Protein AF-0000000085130481 (afdb_homodimer)

Organism: Delftia acidovorans (strain DSM 14801 / SPH-1) (NCBI:txid398578)

Structure (mmCIF, N/CA/C/O backbone):
data_AF-0000000085130481-model_v1
#
loop_
_entity.id
_entity.type
_entity.pdbx_description
1 polymer 'Glyoxalase-like domain-containing protein'
#
loop_
_atom_site.group_PDB
_atom_site.id
_atom_site.type_symbol
_atom_site.label_atom_id
_atom_site.label_alt_id
_atom_site.label_comp_id
_atom_site.label_asym_id
_atom_site.label_entity_id
_atom_site.label_seq_id
_atom_site.pdbx_PDB_ins_code
_atom_site.Cartn_x
_atom_site.Cartn_y
_atom_site.Cartn_z
_atom_site.occupancy
_atom_site.B_iso_or_equiv
_atom_site.auth_seq_id
_atom_site.auth_comp_id
_atom_site.auth_asym_id
_atom_site.auth_atom_id
_atom_site.pdbx_PDB_model_num
ATOM 1 N N . MET A 1 1 ? 9.781 -12.117 20.828 1 41.47 1 MET A N 1
ATOM 2 C CA . MET A 1 1 ? 8.766 -12.227 19.797 1 41.47 1 MET A CA 1
ATOM 3 C C . MET A 1 1 ? 8.641 -10.93 19.016 1 41.47 1 MET A C 1
ATOM 5 O O . MET A 1 1 ? 8.664 -9.844 19.594 1 41.47 1 MET A O 1
ATOM 9 N N . SER A 1 2 ? 9.086 -10.961 17.844 1 57.81 2 SER A N 1
ATOM 10 C CA . SER A 1 2 ? 9.172 -9.688 17.125 1 57.81 2 SER A CA 1
ATOM 11 C C . SER A 1 2 ? 7.832 -8.961 17.125 1 57.81 2 SER A C 1
ATOM 13 O O . SER A 1 2 ? 6.777 -9.602 17.047 1 57.81 2 SER A O 1
ATOM 15 N N . GLY A 1 3 ? 7.598 -8.055 17.984 1 65.5 3 GLY A N 1
ATOM 16 C CA . GLY A 1 3 ? 6.41 -7.223 18.078 1 65.5 3 GLY A CA 1
ATOM 17 C C . GLY A 1 3 ? 5.781 -6.906 16.734 1 65.5 3 GLY A C 1
ATOM 18 O O . GLY A 1 3 ? 6.191 -7.453 15.711 1 65.5 3 GLY A O 1
ATOM 19 N N . PRO A 1 4 ? 4.648 -6.414 16.797 1 77.88 4 PRO A N 1
ATOM 20 C CA . PRO A 1 4 ? 3.969 -6.035 15.562 1 77.88 4 PRO A CA 1
ATOM 21 C C . PRO A 1 4 ? 4.848 -5.188 14.648 1 77.88 4 PRO A C 1
ATOM 23 O O . PRO A 1 4 ? 5.727 -4.465 15.117 1 77.88 4 PRO A O 1
ATOM 26 N N . ALA A 1 5 ? 4.723 -5.438 13.352 1 88.62 5 ALA A N 1
ATOM 27 C CA . ALA A 1 5 ? 5.445 -4.602 12.398 1 88.62 5 ALA A CA 1
ATOM 28 C C . ALA A 1 5 ? 5.098 -3.129 12.586 1 88.62 5 ALA A C 1
ATOM 30 O O . ALA A 1 5 ? 3.953 -2.787 12.898 1 88.62 5 ALA A O 1
ATOM 31 N N . SER A 1 6 ? 6.031 -2.297 12.336 1 93.44 6 SER A N 1
ATOM 32 C CA . SER A 1 6 ? 5.832 -0.859 12.492 1 93.44 6 SER A CA 1
ATOM 33 C C . SER A 1 6 ? 5.203 -0.251 11.242 1 93.44 6 SER A C 1
ATOM 35 O O . SER A 1 6 ? 4.723 0.883 11.273 1 93.44 6 SER A O 1
ATOM 37 N N . ALA A 1 7 ? 5.266 -0.993 10.133 1 96.44 7 ALA A N 1
ATOM 38 C CA . ALA A 1 7 ? 4.633 -0.575 8.883 1 96.44 7 ALA A CA 1
ATOM 39 C C . ALA A 1 7 ? 4.234 -1.783 8.039 1 96.44 7 ALA A C 1
ATOM 41 O O . ALA A 1 7 ? 4.754 -2.885 8.234 1 96.44 7 ALA A O 1
ATOM 42 N N . GLY A 1 8 ? 3.307 -1.586 7.184 1 97.44 8 GLY A N 1
ATOM 43 C CA . GLY A 1 8 ? 2.83 -2.635 6.297 1 97.44 8 GLY A CA 1
ATOM 44 C C . GLY A 1 8 ? 1.63 -2.217 5.465 1 97.44 8 GLY A C 1
ATOM 45 O O . GLY A 1 8 ? 1.42 -1.026 5.227 1 97.44 8 GLY A O 1
ATOM 46 N N . LEU A 1 9 ? 0.96 -3.273 4.961 1 97.81 9 LEU A N 1
ATOM 47 C CA . LEU A 1 9 ? -0.135 -2.998 4.035 1 97.81 9 LEU A CA 1
ATOM 48 C C . LEU A 1 9 ? -1.35 -3.861 4.363 1 97.81 9 LEU A C 1
ATOM 50 O O . LEU A 1 9 ? -1.211 -5.051 4.66 1 97.81 9 LEU A O 1
ATOM 54 N N . PHE A 1 10 ? -2.484 -3.18 4.215 1 97.81 10 PHE A N 1
ATOM 55 C CA . PHE A 1 10 ? -3.752 -3.9 4.184 1 97.81 10 PHE A CA 1
ATOM 56 C C . PHE A 1 10 ? -4.184 -4.172 2.746 1 97.81 10 PHE A C 1
ATOM 58 O O . PHE A 1 10 ? -4.051 -3.307 1.88 1 97.81 10 PHE A O 1
ATOM 65 N N . ILE A 1 11 ? -4.668 -5.344 2.518 1 98.38 11 ILE A N 1
ATOM 66 C CA . ILE A 1 11 ? -5.445 -5.645 1.323 1 98.38 11 ILE A CA 1
ATOM 67 C C . ILE A 1 11 ? -6.832 -6.141 1.723 1 98.38 11 ILE A C 1
ATOM 69 O O . ILE A 1 11 ? -6.961 -7.145 2.432 1 98.38 11 ILE A O 1
ATOM 73 N N . TYR A 1 12 ? -7.84 -5.422 1.357 1 97.62 12 TYR A N 1
ATOM 74 C CA . TYR A 1 12 ? -9.219 -5.863 1.55 1 97.62 12 TYR A CA 1
ATOM 75 C C . TYR A 1 12 ? -9.633 -6.84 0.458 1 97.62 12 TYR A C 1
ATOM 77 O O . TYR A 1 12 ? -9.586 -6.512 -0.73 1 97.62 12 TYR A O 1
ATOM 85 N N . ALA A 1 13 ? -10.047 -7.992 0.838 1 97.5 13 ALA A N 1
ATOM 86 C CA . ALA A 1 13 ? -10.164 -9.094 -0.115 1 97.5 13 ALA A CA 1
ATOM 87 C C . ALA A 1 13 ? -11.555 -9.727 -0.052 1 97.5 13 ALA A C 1
ATOM 89 O O . ALA A 1 13 ? -12.117 -9.898 1.033 1 97.5 13 ALA A O 1
ATOM 90 N N . LYS A 1 14 ? -12.062 -10.039 -1.203 1 97.31 14 LYS A N 1
ATOM 91 C CA . LYS A 1 14 ? -13.273 -10.852 -1.279 1 97.31 14 LYS A CA 1
ATOM 92 C C . LYS A 1 14 ? -13 -12.289 -0.861 1 97.31 14 LYS A C 1
ATOM 94 O O . LYS A 1 14 ? -13.812 -12.906 -0.169 1 97.31 14 LYS A O 1
ATOM 99 N N . GLN A 1 15 ? -11.922 -12.828 -1.224 1 96 15 GLN A N 1
ATOM 100 C CA . GLN A 1 15 ? -11.484 -14.18 -0.899 1 96 15 GLN A CA 1
ATOM 101 C C . GLN A 1 15 ? -10.102 -14.172 -0.258 1 96 15 GLN A C 1
ATOM 103 O O . GLN A 1 15 ? -9.117 -14.555 -0.891 1 96 15 GLN A O 1
ATOM 108 N N . PRO A 1 16 ? -10.055 -13.859 1.011 1 97.5 16 PRO A N 1
ATOM 109 C CA . PRO A 1 16 ? -8.758 -13.664 1.664 1 97.5 16 PRO A CA 1
ATOM 110 C C . PRO A 1 16 ? -7.891 -14.93 1.647 1 97.5 16 PRO A C 1
ATOM 112 O O . PRO A 1 16 ? -6.664 -14.836 1.546 1 97.5 16 PRO A O 1
ATOM 115 N N . ASP A 1 17 ? -8.484 -16.078 1.692 1 97.25 17 ASP A N 1
ATOM 116 C CA . ASP A 1 17 ? -7.715 -17.328 1.674 1 97.25 17 ASP A CA 1
ATOM 117 C C . ASP A 1 17 ? -6.984 -17.5 0.345 1 97.25 17 ASP A C 1
ATOM 119 O O . ASP A 1 17 ? -5.824 -17.906 0.319 1 97.25 17 ASP A O 1
ATOM 123 N N . ARG A 1 18 ? -7.676 -17.188 -0.668 1 97.19 18 ARG A N 1
ATOM 124 C CA . ARG A 1 18 ? -7.078 -17.281 -1.996 1 97.19 18 ARG A CA 1
ATOM 125 C C . ARG A 1 18 ? -5.922 -16.297 -2.152 1 97.19 18 ARG A C 1
ATOM 127 O O . ARG A 1 18 ? -4.871 -16.656 -2.686 1 97.19 18 ARG A O 1
ATOM 134 N N . LEU A 1 19 ? -6.102 -15.117 -1.7 1 98.12 19 LEU A N 1
ATOM 135 C CA . LEU A 1 19 ? -5.043 -14.117 -1.76 1 98.12 19 LEU A CA 1
ATOM 136 C C . LEU A 1 19 ? -3.861 -14.516 -0.886 1 98.12 19 LEU A C 1
ATOM 138 O O . LEU A 1 19 ? -2.707 -14.297 -1.257 1 98.12 19 LEU A O 1
ATOM 142 N N . ALA A 1 20 ? -4.211 -15.062 0.272 1 98.44 20 ALA A N 1
ATOM 143 C CA . ALA A 1 20 ? -3.148 -15.5 1.169 1 98.44 20 ALA A CA 1
ATOM 144 C C . ALA A 1 20 ? -2.258 -16.547 0.492 1 98.44 20 ALA A C 1
ATOM 146 O O . ALA A 1 20 ? -1.029 -16.438 0.523 1 98.44 20 ALA A O 1
ATOM 147 N N . LEU A 1 21 ? -2.859 -17.5 -0.123 1 98.25 21 LEU A N 1
ATOM 148 C CA . LEU A 1 21 ? -2.105 -18.531 -0.81 1 98.25 21 LEU A CA 1
ATOM 149 C C . LEU A 1 21 ? -1.252 -17.938 -1.926 1 98.25 21 LEU A C 1
ATOM 151 O O . LEU A 1 21 ? -0.083 -18.297 -2.078 1 98.25 21 LEU A O 1
ATOM 155 N N . PHE A 1 22 ? -1.832 -17.031 -2.633 1 98.88 22 PHE A N 1
ATOM 156 C CA . PHE A 1 22 ? -1.124 -16.359 -3.719 1 98.88 22 PHE A CA 1
ATOM 157 C C . PHE A 1 22 ? 0.141 -15.688 -3.205 1 98.88 22 PHE A C 1
ATOM 159 O O . PHE A 1 22 ? 1.236 -15.945 -3.709 1 98.88 22 PHE A O 1
ATOM 166 N N . TYR A 1 23 ? 0.042 -14.859 -2.225 1 98.69 23 TYR A N 1
ATOM 167 C CA . TYR A 1 23 ? 1.18 -14.07 -1.762 1 98.69 23 TYR A CA 1
ATOM 168 C C . TYR A 1 23 ? 2.184 -14.945 -1.019 1 98.69 23 TYR A C 1
ATOM 170 O O . TYR A 1 23 ? 3.389 -14.695 -1.064 1 98.69 23 TYR A O 1
ATOM 178 N N . MET A 1 24 ? 1.697 -16.016 -0.33 1 98.62 24 MET A N 1
ATOM 179 C CA . MET A 1 24 ? 2.617 -16.938 0.322 1 98.62 24 MET A CA 1
ATOM 180 C C . MET A 1 24 ? 3.518 -17.625 -0.702 1 98.62 24 MET A C 1
ATOM 182 O O . MET A 1 24 ? 4.727 -17.75 -0.486 1 98.62 24 MET A O 1
ATOM 186 N N . GLU A 1 25 ? 2.92 -17.984 -1.794 1 98.06 25 GLU A N 1
ATOM 187 C CA . GLU A 1 25 ? 3.666 -18.719 -2.809 1 98.06 25 GLU A CA 1
ATOM 188 C C . GLU A 1 25 ? 4.523 -17.781 -3.656 1 98.06 25 GLU A C 1
ATOM 190 O O . GLU A 1 25 ? 5.688 -18.078 -3.934 1 98.06 25 GLU A O 1
ATOM 195 N N . VAL A 1 26 ? 4.016 -16.703 -4.043 1 98.25 26 VAL A N 1
ATOM 196 C CA . VAL A 1 26 ? 4.668 -15.82 -5.004 1 98.25 26 VAL A CA 1
ATOM 197 C C . VAL A 1 26 ? 5.746 -15 -4.305 1 98.25 26 VAL A C 1
ATOM 199 O O . VAL A 1 26 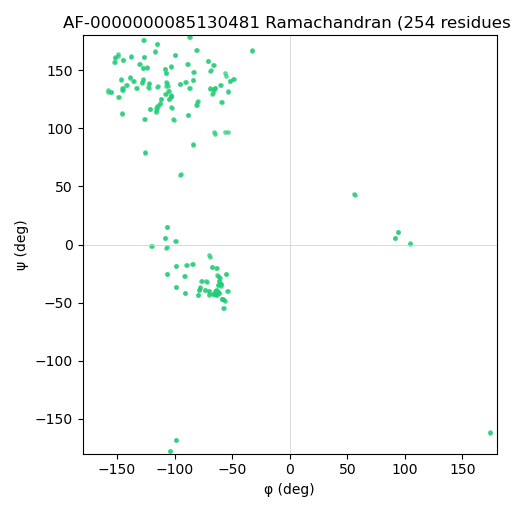? 6.828 -14.773 -4.859 1 98.25 26 VAL A O 1
ATOM 202 N N . LEU A 1 27 ? 5.48 -1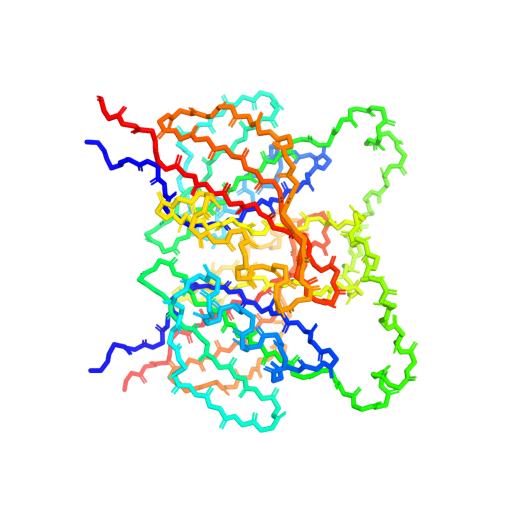4.531 -3.066 1 98.12 27 LEU A N 1
ATOM 203 C CA . LEU A 1 27 ? 6.391 -13.633 -2.369 1 98.12 27 LEU A CA 1
ATOM 204 C C . LEU A 1 27 ? 7.086 -14.352 -1.217 1 98.12 27 LEU A C 1
ATOM 206 O O . LEU A 1 27 ? 7.746 -13.711 -0.392 1 98.12 27 LEU A O 1
ATOM 210 N N . ALA A 1 28 ? 6.875 -15.648 -1.086 1 97.25 28 ALA A N 1
ATOM 211 C CA . ALA A 1 28 ? 7.492 -16.469 -0.052 1 97.25 28 ALA A CA 1
ATOM 212 C C . ALA A 1 28 ? 7.188 -15.93 1.34 1 97.25 28 ALA A C 1
ATOM 214 O O . ALA A 1 28 ? 8.086 -15.789 2.174 1 97.25 28 ALA A O 1
ATOM 215 N N . MET A 1 29 ? 5.957 -15.547 1.516 1 97.81 29 MET A N 1
ATOM 216 C CA . MET A 1 29 ? 5.543 -15.008 2.809 1 97.81 29 MET A CA 1
ATOM 217 C C . MET A 1 29 ? 5.086 -16.125 3.742 1 97.81 29 MET A C 1
ATOM 219 O O . MET A 1 29 ? 4.641 -17.172 3.287 1 97.81 29 MET A O 1
ATOM 223 N N . ARG A 1 30 ? 5.191 -15.812 5.027 1 97.56 30 ARG A N 1
ATOM 224 C CA . ARG A 1 30 ? 4.727 -16.75 6.051 1 97.56 30 ARG A CA 1
ATOM 225 C C . ARG A 1 30 ? 3.443 -16.25 6.703 1 97.56 30 ARG A C 1
ATOM 227 O O . ARG A 1 30 ? 3.262 -15.047 6.891 1 97.56 30 ARG A O 1
ATOM 234 N N . MET A 1 31 ? 2.588 -17.156 7.105 1 97.56 31 MET A N 1
ATOM 235 C CA . MET A 1 31 ? 1.369 -16.844 7.852 1 97.56 31 MET A CA 1
ATOM 236 C C . MET A 1 31 ? 1.675 -16.641 9.328 1 97.56 31 MET A C 1
ATOM 238 O O . MET A 1 31 ? 2.182 -17.531 10 1 97.56 31 MET A O 1
ATOM 242 N N . LEU A 1 32 ? 1.376 -15.477 9.836 1 95.5 32 LEU A N 1
ATOM 243 C CA . LEU A 1 32 ? 1.606 -15.172 11.242 1 95.5 32 LEU A CA 1
ATOM 244 C C . LEU A 1 32 ? 0.324 -15.336 12.047 1 95.5 32 LEU A C 1
ATOM 246 O O . LEU A 1 32 ? 0.373 -15.633 13.242 1 95.5 32 LEU A O 1
ATOM 250 N N . HIS A 1 33 ? -0.76 -14.984 11.461 1 94.75 33 HIS A N 1
ATOM 251 C CA . HIS A 1 33 ? -2.086 -15.016 12.07 1 94.75 33 HIS A CA 1
ATOM 252 C C . HIS A 1 33 ? -3.158 -15.352 11.031 1 94.75 33 HIS A C 1
ATOM 254 O O . HIS A 1 33 ? -3.061 -14.938 9.875 1 94.75 33 HIS A O 1
ATOM 260 N N . HIS A 1 34 ? -4.121 -16.109 11.43 1 96.06 34 HIS A N 1
ATOM 261 C CA . HIS A 1 34 ? -5.184 -16.516 10.516 1 96.06 34 HIS A CA 1
ATOM 262 C C . HIS A 1 34 ? -6.52 -16.641 11.242 1 96.06 34 HIS A C 1
ATOM 264 O O . HIS A 1 34 ? -6.668 -17.453 12.156 1 96.06 34 HIS A O 1
ATOM 270 N N . THR A 1 35 ? -7.359 -15.797 10.883 1 94.88 35 THR A N 1
ATOM 271 C CA . THR A 1 35 ? -8.773 -15.93 11.203 1 94.88 35 THR A CA 1
ATOM 272 C C . THR A 1 35 ? -9.633 -15.812 9.945 1 94.88 35 THR A C 1
ATOM 274 O O . THR A 1 35 ? -9.102 -15.617 8.852 1 94.88 35 THR A O 1
ATOM 277 N N . SER A 1 36 ? -10.938 -16.016 10.188 1 91.5 36 SER A N 1
ATOM 278 C CA . SER A 1 36 ? -11.828 -15.875 9.039 1 91.5 36 SER A CA 1
ATOM 279 C C . SER A 1 36 ? -11.891 -14.43 8.555 1 91.5 36 SER A C 1
ATOM 281 O O . SER A 1 36 ? -12.18 -14.18 7.383 1 91.5 36 SER A O 1
ATOM 283 N N . GLU A 1 37 ? -11.516 -13.445 9.367 1 94.06 37 GLU A N 1
ATOM 284 C CA . GLU A 1 37 ? -11.695 -12.031 9.062 1 94.06 37 GLU A CA 1
ATOM 285 C C . GLU A 1 37 ? -10.359 -11.375 8.711 1 94.06 37 GLU A C 1
ATOM 287 O O . GLU A 1 37 ? -10.328 -10.383 7.98 1 94.06 37 GLU A O 1
ATOM 292 N N . LEU A 1 38 ? -9.328 -12.016 9.258 1 95.56 38 LEU A N 1
ATOM 293 C CA . LEU A 1 38 ? -8.047 -11.336 9.156 1 95.56 38 LEU A CA 1
ATOM 294 C C . LEU A 1 38 ? -6.898 -12.336 9.07 1 95.56 38 LEU A C 1
ATOM 296 O O . LEU A 1 38 ? -6.805 -13.25 9.891 1 95.56 38 LEU A O 1
ATOM 300 N N . MET A 1 39 ? -6.051 -12.195 8.055 1 97.56 39 MET A N 1
ATOM 301 C CA . MET A 1 39 ? -4.824 -12.969 7.918 1 97.56 39 MET A CA 1
ATOM 302 C C . MET A 1 39 ? -3.605 -12.055 7.832 1 97.56 39 MET A C 1
ATOM 304 O O . MET A 1 39 ? -3.643 -11.031 7.148 1 97.56 39 MET A O 1
ATOM 308 N N . VAL A 1 40 ? -2.631 -12.406 8.539 1 97.19 40 VAL A N 1
ATOM 309 C CA . VAL A 1 40 ? -1.403 -11.617 8.531 1 97.19 40 VAL A CA 1
ATOM 310 C C . VAL A 1 40 ? -0.266 -12.438 7.93 1 97.19 40 VAL A C 1
ATOM 312 O O . VAL A 1 40 ? 0.048 -13.523 8.422 1 97.19 40 VAL A O 1
ATOM 315 N N . LEU A 1 41 ? 0.296 -11.945 6.848 1 97.88 41 LEU A N 1
ATOM 316 C CA . LEU A 1 41 ? 1.455 -12.539 6.191 1 97.88 41 LEU A CA 1
ATOM 317 C C . LEU A 1 41 ? 2.699 -11.68 6.402 1 97.88 41 LEU A C 1
ATOM 319 O O . LEU A 1 41 ? 2.6 -10.453 6.52 1 97.88 41 LEU A O 1
ATOM 323 N N . GLN A 1 42 ? 3.803 -12.391 6.391 1 96.62 42 GLN A N 1
ATOM 324 C CA . GLN A 1 42 ? 5.023 -11.633 6.645 1 96.62 42 GLN A CA 1
ATOM 325 C C . GLN A 1 42 ? 6.195 -12.18 5.84 1 96.62 42 GLN A C 1
ATOM 327 O O . GLN A 1 42 ? 6.363 -13.398 5.734 1 96.62 42 GLN A O 1
ATOM 332 N N . SER A 1 43 ? 6.918 -11.273 5.238 1 94.56 43 SER A N 1
ATOM 333 C CA . SER A 1 43 ? 8.281 -11.484 4.762 1 94.56 43 SER A CA 1
ATOM 334 C C . SER A 1 43 ? 9.273 -10.602 5.512 1 94.56 43 SER A C 1
ATOM 336 O O . SER A 1 43 ? 8.875 -9.805 6.371 1 94.56 43 SER A O 1
ATOM 338 N N . PRO A 1 44 ? 10.562 -10.758 5.324 1 90.38 44 PRO A N 1
ATOM 339 C CA . PRO A 1 44 ? 11.523 -9.914 6.035 1 90.38 44 PRO A CA 1
ATOM 340 C C . PRO A 1 44 ? 11.273 -8.422 5.816 1 90.38 44 PRO A C 1
ATOM 342 O O . PRO A 1 44 ? 11.531 -7.609 6.707 1 90.38 44 PRO A O 1
ATOM 345 N N . ASP A 1 45 ? 10.656 -8.109 4.703 1 91.25 45 ASP A N 1
ATOM 346 C CA . ASP A 1 45 ? 10.656 -6.699 4.324 1 91.25 45 ASP A CA 1
ATOM 347 C C . ASP A 1 45 ? 9.234 -6.152 4.238 1 91.25 45 ASP A C 1
ATOM 349 O O . ASP A 1 45 ? 9.031 -4.961 3.98 1 91.25 45 ASP A O 1
ATOM 353 N N . LEU A 1 46 ? 8.25 -7.016 4.477 1 95.06 46 LEU A N 1
ATOM 354 C CA . LEU A 1 46 ? 6.879 -6.574 4.246 1 95.06 46 LEU A CA 1
ATOM 355 C C . LEU A 1 46 ? 5.898 -7.375 5.094 1 95.06 46 LEU A C 1
ATOM 357 O O . LEU A 1 46 ? 6.008 -8.602 5.184 1 95.06 46 LEU A O 1
ATOM 361 N N . GLN A 1 47 ? 5.012 -6.668 5.766 1 97 47 GLN A N 1
ATOM 362 C CA . GLN A 1 47 ? 3.84 -7.316 6.348 1 97 47 GLN A CA 1
ATOM 363 C C . GLN A 1 47 ? 2.574 -6.961 5.574 1 97 47 GLN A C 1
ATOM 365 O O . GLN A 1 47 ? 2.342 -5.789 5.258 1 97 47 GLN A O 1
ATOM 370 N N . LEU A 1 48 ? 1.854 -7.984 5.234 1 97.88 48 LEU A N 1
ATOM 371 C CA . LEU A 1 48 ? 0.57 -7.852 4.559 1 97.88 48 LEU A CA 1
ATOM 372 C C . LEU A 1 48 ? -0.571 -8.312 5.461 1 97.88 48 LEU A C 1
ATOM 374 O O . LEU A 1 48 ? -0.555 -9.438 5.961 1 97.88 48 LEU A O 1
ATOM 378 N N . VAL A 1 49 ? -1.492 -7.418 5.727 1 97.44 49 VAL A N 1
ATOM 379 C CA . VAL A 1 49 ? -2.709 -7.742 6.461 1 97.44 49 VAL A CA 1
ATOM 380 C C . VAL A 1 49 ? -3.875 -7.906 5.488 1 97.44 49 VAL A C 1
ATOM 382 O O . VAL A 1 49 ? -4.348 -6.926 4.906 1 97.44 49 VAL A O 1
ATOM 385 N N . LEU A 1 50 ? -4.309 -9.117 5.285 1 98.38 50 LEU A N 1
ATOM 386 C CA . LEU A 1 50 ? -5.453 -9.414 4.434 1 98.38 50 LEU A CA 1
ATOM 387 C C . LEU A 1 50 ? -6.754 -9.359 5.234 1 98.38 50 LEU A C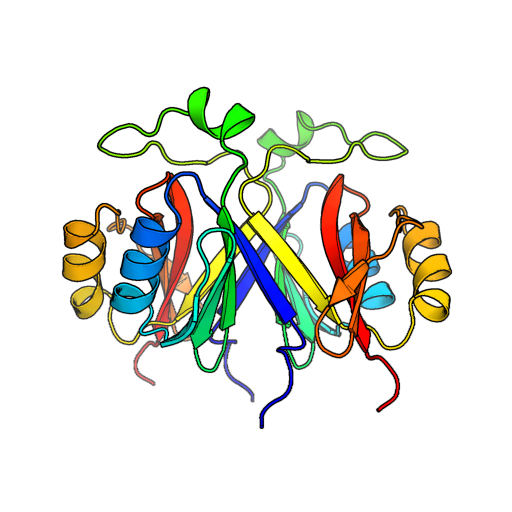 1
ATOM 389 O O . LEU A 1 50 ? -6.969 -10.172 6.133 1 98.38 50 LEU A O 1
ATOM 393 N N . HIS A 1 51 ? -7.547 -8.398 4.953 1 97.62 51 HIS A N 1
ATOM 394 C CA . HIS A 1 51 ? -8.82 -8.195 5.637 1 97.62 51 HIS A CA 1
ATOM 395 C C . HIS A 1 51 ? -9.992 -8.617 4.762 1 97.62 51 HIS A C 1
ATOM 397 O O . HIS A 1 51 ? -10.156 -8.109 3.648 1 97.62 51 HIS A O 1
ATOM 403 N N . ALA A 1 52 ? -10.789 -9.5 5.324 1 97.56 52 ALA A N 1
ATOM 404 C CA . ALA A 1 52 ? -11.984 -9.898 4.582 1 97.56 52 ALA A CA 1
ATOM 405 C C . ALA A 1 52 ? -12.953 -8.727 4.426 1 97.56 52 ALA A C 1
ATOM 407 O O . ALA A 1 52 ? -13.227 -8.008 5.387 1 97.56 52 ALA A O 1
ATOM 408 N N . ILE A 1 53 ? -13.43 -8.57 3.184 1 96.56 53 ILE A N 1
ATOM 409 C CA . ILE A 1 53 ? -14.516 -7.629 2.959 1 96.56 53 ILE A CA 1
ATOM 410 C C . ILE A 1 53 ? -15.797 -8.156 3.594 1 96.56 53 ILE A C 1
ATOM 412 O O . ILE A 1 53 ? -16.109 -9.344 3.477 1 96.56 53 ILE A O 1
ATOM 416 N N . PRO A 1 54 ? -16.5 -7.277 4.285 1 94.69 54 PRO A N 1
ATOM 417 C CA . PRO A 1 54 ? -17.781 -7.742 4.844 1 94.69 54 PRO A CA 1
ATOM 418 C C . PRO A 1 54 ? -18.672 -8.398 3.799 1 94.69 54 PRO A C 1
ATOM 420 O O . PRO A 1 54 ? -18.766 -7.922 2.666 1 94.69 54 PRO A O 1
ATOM 423 N N . GLU A 1 55 ? -19.297 -9.445 4.258 1 93.75 55 GLU A N 1
ATOM 424 C CA . GLU A 1 55 ? -20.094 -10.266 3.35 1 93.75 55 GLU A CA 1
ATOM 425 C C . GLU A 1 55 ? -21.109 -9.422 2.598 1 93.75 55 GLU A C 1
ATOM 427 O O . GLU A 1 55 ? -21.344 -9.625 1.402 1 93.75 55 GLU A O 1
ATOM 432 N N . ALA A 1 56 ? -21.703 -8.484 3.303 1 95.19 56 ALA A N 1
ATOM 433 C CA . ALA A 1 56 ? -22.75 -7.637 2.723 1 95.19 56 ALA A CA 1
ATOM 434 C C . ALA A 1 56 ? -22.203 -6.824 1.552 1 95.19 56 ALA A C 1
ATOM 436 O O . ALA A 1 56 ? -22.922 -6.531 0.599 1 95.19 56 ALA A O 1
ATOM 437 N N . ILE A 1 57 ? -20.969 -6.531 1.569 1 94.12 57 ILE A N 1
ATOM 438 C CA . ILE A 1 57 ? -20.312 -5.781 0.502 1 94.12 57 ILE A CA 1
ATOM 439 C C . ILE A 1 57 ? -19.766 -6.746 -0.539 1 94.12 57 ILE A C 1
ATOM 441 O O . ILE A 1 57 ? -19.938 -6.543 -1.743 1 94.12 57 ILE A O 1
ATOM 445 N N . ALA A 1 58 ? -19.203 -7.789 -0.101 1 93.81 58 ALA A N 1
ATOM 446 C CA . ALA A 1 58 ? -18.516 -8.766 -0.947 1 93.81 58 ALA A CA 1
ATOM 447 C C . ALA A 1 58 ? -19.484 -9.367 -1.973 1 93.81 58 ALA A C 1
ATOM 449 O O . ALA A 1 58 ? -19.078 -9.672 -3.1 1 93.81 58 ALA A O 1
ATOM 450 N N . ARG A 1 59 ? -20.703 -9.492 -1.541 1 94.5 59 ARG A N 1
ATOM 451 C CA . ARG A 1 59 ? -21.688 -10.125 -2.41 1 94.5 59 ARG A CA 1
ATOM 452 C C . ARG A 1 59 ? -21.906 -9.297 -3.672 1 94.5 59 ARG A C 1
ATOM 454 O O . ARG A 1 59 ? -22.391 -9.812 -4.68 1 94.5 59 ARG A O 1
ATOM 461 N N . HIS A 1 60 ? -21.547 -7.996 -3.629 1 94.31 60 HIS A N 1
ATOM 462 C CA . HIS A 1 60 ? -21.766 -7.102 -4.758 1 94.31 60 HIS A CA 1
ATOM 463 C C . HIS A 1 60 ? -20.5 -6.926 -5.582 1 94.31 60 HIS A C 1
ATOM 465 O O . HIS A 1 60 ? -20.469 -6.141 -6.535 1 94.31 60 HIS A O 1
ATOM 471 N N . ILE A 1 61 ? -19.469 -7.609 -5.223 1 93.06 61 ILE A N 1
ATOM 472 C CA . ILE A 1 61 ? -18.203 -7.559 -5.934 1 93.06 61 ILE A CA 1
ATOM 473 C C . ILE A 1 61 ? -18.031 -8.805 -6.797 1 93.06 61 ILE A C 1
ATOM 475 O O . ILE A 1 61 ? -18.219 -9.93 -6.316 1 93.06 61 ILE A O 1
ATOM 479 N N . THR A 1 62 ? -17.766 -8.578 -8.039 1 94.5 62 THR A N 1
ATOM 480 C CA . THR A 1 62 ? -17.5 -9.695 -8.945 1 94.5 62 THR A CA 1
ATOM 481 C C . THR A 1 62 ? -16.047 -9.703 -9.391 1 94.5 62 THR A C 1
ATOM 483 O O . THR A 1 62 ? -15.516 -8.688 -9.836 1 94.5 62 THR A O 1
ATOM 486 N N . ILE A 1 63 ? -15.43 -10.766 -9.188 1 94.81 63 ILE A N 1
ATOM 487 C CA . ILE A 1 63 ? -14.086 -11.008 -9.703 1 94.81 63 ILE A CA 1
ATOM 488 C C . ILE A 1 63 ? -14.156 -11.914 -10.93 1 94.81 63 ILE A C 1
ATOM 490 O O . ILE A 1 63 ? -14.578 -13.07 -10.828 1 94.81 63 ILE A O 1
ATOM 494 N N . THR A 1 64 ? -13.727 -11.391 -12 1 94.44 64 THR A N 1
ATOM 495 C CA . THR A 1 64 ? -13.758 -12.164 -13.234 1 94.44 64 THR A CA 1
ATOM 496 C C . THR A 1 64 ? -12.57 -13.117 -13.305 1 94.44 64 THR A C 1
ATOM 498 O O . THR A 1 64 ? -11.641 -13.023 -12.508 1 94.44 64 THR A O 1
ATOM 501 N N . GLU A 1 65 ? -12.656 -14.016 -14.234 1 91.06 65 GLU A N 1
ATOM 502 C CA . GLU A 1 65 ? -11.555 -14.914 -14.57 1 91.06 65 GLU A CA 1
ATOM 503 C C . GLU A 1 65 ? -11.242 -14.859 -16.062 1 91.06 65 GLU A C 1
ATOM 505 O O . GLU A 1 65 ? -12.055 -15.273 -16.891 1 91.06 65 GLU A O 1
ATOM 510 N N . PRO A 1 66 ? -10.195 -14.297 -16.422 1 93.12 66 PRO A N 1
ATOM 511 C CA . PRO A 1 66 ? -9.18 -13.703 -15.555 1 93.12 66 PRO A CA 1
ATOM 512 C C . PRO A 1 66 ? -9.656 -12.414 -14.891 1 93.12 66 PRO A C 1
ATOM 514 O O . PRO A 1 66 ? -10.617 -11.797 -15.352 1 93.12 66 PRO A O 1
ATOM 517 N N . PRO A 1 67 ? -8.945 -12.109 -13.75 1 96 67 PRO A N 1
ATOM 518 C CA . PRO A 1 67 ? -9.375 -10.875 -13.086 1 96 67 PRO A CA 1
ATOM 519 C C . PRO A 1 67 ? -9.094 -9.625 -13.93 1 96 67 PRO A C 1
ATOM 521 O O . PRO A 1 67 ? -8.156 -9.617 -14.727 1 96 67 PRO A O 1
ATOM 524 N N . GLN A 1 68 ? -9.883 -8.641 -13.664 1 95.56 68 GLN A N 1
ATOM 525 C CA . GLN A 1 68 ? -9.641 -7.34 -14.273 1 95.56 68 GLN A CA 1
ATOM 526 C C . GLN A 1 68 ? -8.664 -6.52 -13.438 1 95.56 68 GLN A C 1
ATOM 528 O O . GLN A 1 68 ? -8.773 -6.461 -12.211 1 95.56 68 GLN A O 1
ATOM 533 N N . PRO A 1 69 ? -7.695 -5.914 -14.172 1 96.06 69 PRO A N 1
ATOM 534 C CA . PRO A 1 69 ? -6.746 -5.09 -13.422 1 96.06 69 PRO A CA 1
ATOM 535 C C . PRO A 1 69 ? -7.406 -3.877 -12.773 1 96.06 69 PRO A C 1
ATOM 537 O O . PRO A 1 69 ? -8.195 -3.182 -13.414 1 96.06 69 PRO A O 1
ATOM 540 N N . ARG A 1 70 ? -7.047 -3.666 -11.523 1 93.62 70 ARG A N 1
ATOM 541 C CA . ARG A 1 70 ? -7.469 -2.449 -10.836 1 93.62 70 ARG A CA 1
ATOM 542 C C . ARG A 1 70 ? -6.523 -1.293 -11.141 1 93.62 70 ARG A C 1
ATOM 544 O O . ARG A 1 70 ? -5.629 -0.991 -10.352 1 93.62 70 ARG A O 1
ATOM 551 N N . GLU A 1 71 ? -6.688 -0.548 -12.203 1 87.62 71 GLU A N 1
ATOM 552 C CA . GLU A 1 71 ? -5.727 0.406 -12.742 1 87.62 71 GLU A CA 1
ATOM 553 C C . GLU A 1 71 ? -5.938 1.799 -12.156 1 87.62 71 GLU A C 1
ATOM 555 O O . GLU A 1 71 ? -5 2.596 -12.086 1 87.62 71 GLU A O 1
ATOM 560 N N . ASN A 1 72 ? -7.094 2.176 -11.742 1 85.94 72 ASN A N 1
ATOM 561 C CA . ASN A 1 72 ? -7.363 3.525 -11.258 1 85.94 72 ASN A CA 1
ATOM 562 C C . ASN A 1 72 ? -7.238 3.609 -9.742 1 85.94 72 ASN A C 1
ATOM 564 O O . ASN A 1 72 ? -8.203 3.951 -9.047 1 85.94 72 ASN A O 1
ATOM 568 N N . VAL A 1 73 ? -5.926 3.256 -9.383 1 90.81 73 VAL A N 1
ATOM 569 C CA . VAL A 1 73 ? -5.668 3.285 -7.945 1 90.81 73 VAL A CA 1
ATOM 570 C C . VAL A 1 73 ? -4.484 4.199 -7.652 1 90.81 73 VAL A C 1
ATOM 572 O O . VAL A 1 73 ? -3.584 4.348 -8.484 1 90.81 73 VAL A O 1
ATOM 575 N N . ALA A 1 74 ? -4.523 4.746 -6.473 1 94.25 74 ALA A N 1
ATOM 576 C CA . ALA A 1 74 ? -3.471 5.68 -6.086 1 94.25 74 ALA A CA 1
ATOM 577 C C . ALA A 1 74 ? -2.301 4.949 -5.434 1 94.25 74 ALA A C 1
ATOM 579 O O . ALA A 1 74 ? -1.202 5.5 -5.32 1 94.25 74 ALA A O 1
ATOM 580 N N . LEU A 1 75 ? -2.541 3.717 -4.988 1 96.5 75 LEU A N 1
ATOM 581 C CA . LEU A 1 75 ? -1.517 2.984 -4.25 1 96.5 75 LEU A CA 1
ATOM 582 C C . LEU A 1 75 ? -1.187 1.667 -4.945 1 96.5 75 LEU A C 1
ATOM 584 O O . LEU A 1 75 ? -2.082 0.978 -5.434 1 96.5 75 LEU A O 1
ATOM 588 N N . LYS A 1 76 ? 0.062 1.388 -4.977 1 97.25 76 LYS A N 1
ATOM 589 C CA . LYS A 1 76 ? 0.611 0.134 -5.484 1 97.25 76 LYS A CA 1
ATOM 590 C C . LYS A 1 76 ? 1.838 -0.295 -4.684 1 97.25 76 LYS A C 1
ATOM 592 O O . LYS A 1 76 ? 2.707 0.527 -4.383 1 97.25 76 LYS A O 1
ATOM 597 N N . PHE A 1 77 ? 1.884 -1.57 -4.293 1 98.31 77 PHE A N 1
ATOM 598 C CA . PHE A 1 77 ? 3.082 -1.944 -3.551 1 98.31 77 PHE A CA 1
ATOM 599 C C . PHE A 1 77 ? 4.078 -2.654 -4.461 1 98.31 77 PHE A C 1
ATOM 601 O O . PHE A 1 77 ? 3.754 -3.002 -5.598 1 98.31 77 PHE A O 1
ATOM 608 N N . PHE A 1 78 ? 5.301 -2.711 -3.992 1 97.88 78 PHE A N 1
ATOM 609 C CA . PHE A 1 78 ? 6.301 -3.504 -4.699 1 97.88 78 PHE A CA 1
ATOM 610 C C . PHE A 1 78 ? 7.031 -4.434 -3.736 1 97.88 78 PHE A C 1
ATOM 612 O O . PHE A 1 78 ? 7.086 -4.172 -2.533 1 97.88 78 PHE A O 1
ATOM 619 N N . ALA A 1 79 ? 7.535 -5.48 -4.266 1 97.94 79 ALA A N 1
ATOM 620 C CA . ALA A 1 79 ? 8.344 -6.465 -3.559 1 97.94 79 ALA A CA 1
ATOM 621 C C . ALA A 1 79 ? 9.438 -7.031 -4.465 1 97.94 79 ALA A C 1
ATOM 623 O O . ALA A 1 79 ? 9.336 -6.945 -5.691 1 97.94 79 ALA A O 1
ATOM 624 N N . THR A 1 80 ? 10.391 -7.539 -3.826 1 97.12 80 THR A N 1
ATOM 625 C CA . THR A 1 80 ? 11.523 -8.094 -4.559 1 97.12 80 THR A CA 1
ATOM 626 C C . THR A 1 80 ? 11.484 -9.617 -4.543 1 97.12 80 THR A C 1
ATOM 628 O O . THR A 1 80 ? 11.203 -10.227 -3.508 1 97.12 80 THR A O 1
ATOM 631 N N . VAL A 1 81 ? 11.648 -10.203 -5.641 1 97.06 81 VAL A N 1
ATOM 632 C CA . VAL A 1 81 ? 11.773 -11.648 -5.766 1 97.06 81 VAL A CA 1
ATOM 633 C C . VAL A 1 81 ? 13.156 -12 -6.324 1 97.06 81 VAL A C 1
ATOM 635 O O . VAL A 1 81 ? 13.859 -11.141 -6.848 1 97.06 81 VAL A O 1
ATOM 638 N N . THR A 1 82 ? 13.5 -13.258 -6.215 1 94.69 82 THR A N 1
ATOM 639 C CA . THR A 1 82 ? 14.82 -13.688 -6.656 1 94.69 82 THR A CA 1
ATOM 640 C C . THR A 1 82 ? 14.898 -13.719 -8.18 1 94.69 82 THR A C 1
ATOM 642 O O . THR A 1 82 ? 15.938 -13.391 -8.758 1 94.69 82 THR A O 1
ATOM 645 N N . SER A 1 83 ? 13.766 -14.172 -8.82 1 95.5 83 SER A N 1
ATOM 646 C CA . SER A 1 83 ? 13.75 -14.375 -10.266 1 95.5 83 SER A CA 1
ATOM 647 C C . SER A 1 83 ? 12.328 -14.336 -10.812 1 95.5 83 SER A C 1
ATOM 649 O O . SER A 1 83 ? 11.438 -15.016 -10.289 1 95.5 83 SER A O 1
ATOM 651 N N . PHE A 1 84 ? 12.188 -13.555 -11.914 1 97.25 84 PHE A N 1
ATOM 652 C CA . PHE A 1 84 ? 10.883 -13.539 -12.57 1 97.25 84 PHE A CA 1
ATOM 653 C C . PHE A 1 84 ? 10.555 -14.922 -13.133 1 97.25 84 PHE A C 1
ATOM 655 O O . PHE A 1 84 ? 9.406 -15.367 -13.062 1 97.25 84 PHE A O 1
ATOM 662 N N . ALA A 1 85 ? 11.578 -15.555 -13.664 1 96.62 85 ALA A N 1
ATOM 663 C CA . ALA A 1 85 ? 11.391 -16.891 -14.234 1 96.62 85 ALA A CA 1
ATOM 664 C C . ALA A 1 85 ? 10.898 -17.875 -13.188 1 96.62 85 ALA A C 1
ATOM 666 O O . ALA A 1 85 ? 10.086 -18.75 -13.484 1 96.62 85 ALA A O 1
ATOM 667 N N . ALA A 1 86 ? 11.336 -17.719 -11.953 1 97.06 86 ALA A N 1
ATOM 668 C CA . ALA A 1 86 ? 10.984 -18.641 -10.867 1 97.06 86 ALA A CA 1
ATOM 669 C C . ALA A 1 86 ? 9.562 -18.375 -10.383 1 97.06 86 ALA A C 1
ATOM 671 O O . ALA A 1 86 ? 8.852 -19.312 -9.992 1 97.06 86 ALA A O 1
ATOM 672 N N . VAL A 1 87 ? 9.117 -17.125 -10.461 1 97.81 87 VAL A N 1
ATOM 673 C CA . VAL A 1 87 ? 7.855 -16.812 -9.797 1 97.81 87 VAL A CA 1
ATOM 674 C C . VAL A 1 87 ? 6.723 -16.812 -10.82 1 97.81 87 VAL A C 1
ATOM 676 O O . VAL A 1 87 ? 5.547 -16.938 -10.461 1 97.81 87 VAL A O 1
ATOM 679 N N . ARG A 1 88 ? 7 -16.703 -12.117 1 97.94 88 ARG A N 1
ATOM 680 C CA . ARG A 1 88 ? 5.977 -16.594 -13.148 1 97.94 88 ARG A CA 1
ATOM 681 C C . ARG A 1 88 ? 5.016 -17.766 -13.094 1 97.94 88 ARG A C 1
ATOM 683 O O . ARG A 1 88 ? 3.799 -17.594 -13.062 1 97.94 88 ARG A O 1
ATOM 690 N N . PRO A 1 89 ? 5.551 -19 -13.031 1 98.12 89 PRO A N 1
ATOM 691 C CA . PRO A 1 89 ? 4.609 -20.109 -12.977 1 98.12 89 PRO A CA 1
ATOM 692 C C . PRO A 1 89 ? 3.725 -20.078 -11.734 1 98.12 89 PRO A C 1
ATOM 694 O O . PRO A 1 89 ? 2.566 -20.516 -11.781 1 98.12 89 PRO A O 1
ATOM 697 N N . LEU A 1 90 ? 4.27 -19.625 -10.617 1 98.44 90 LEU A N 1
ATOM 698 C CA . LEU A 1 90 ? 3.502 -19.531 -9.383 1 98.44 90 LEU A CA 1
ATOM 699 C C . LEU A 1 90 ? 2.395 -18.484 -9.508 1 98.44 90 LEU A C 1
ATOM 701 O O . LEU A 1 90 ? 1.26 -18.719 -9.086 1 98.44 90 LEU A O 1
ATOM 705 N N . VAL A 1 91 ? 2.721 -17.344 -10.102 1 98.56 91 VAL A N 1
ATOM 706 C CA . VAL A 1 91 ? 1.75 -16.266 -10.312 1 98.56 91 VAL A CA 1
ATOM 707 C C . VAL A 1 91 ? 0.574 -16.797 -11.133 1 98.56 91 VAL A C 1
ATOM 709 O O . VAL A 1 91 ? -0.584 -16.625 -10.742 1 98.56 91 VAL A O 1
ATOM 712 N N . ILE A 1 92 ? 0.909 -17.5 -12.203 1 97.81 92 ILE A N 1
ATOM 713 C CA . ILE A 1 92 ? -0.108 -17.984 -13.133 1 97.81 92 ILE A CA 1
ATOM 714 C C . ILE A 1 92 ? -0.921 -19.094 -12.469 1 97.81 92 ILE A C 1
ATOM 716 O O . ILE A 1 92 ? -2.154 -19.078 -12.516 1 97.81 92 ILE A O 1
ATOM 720 N N . ALA A 1 93 ? -0.286 -19.953 -11.805 1 98 93 ALA A N 1
ATOM 721 C CA . ALA A 1 93 ? -0.936 -21.094 -11.18 1 98 93 ALA A CA 1
ATOM 722 C C . ALA A 1 93 ? -1.938 -20.656 -10.117 1 98 93 ALA A C 1
ATOM 724 O O . ALA A 1 93 ? -2.941 -21.328 -9.883 1 98 93 ALA A O 1
ATOM 725 N N . HIS A 1 94 ? -1.694 -19.5 -9.562 1 97.88 94 HIS A N 1
ATOM 726 C CA . HIS A 1 94 ? -2.543 -19.047 -8.469 1 97.88 94 HIS A CA 1
ATOM 727 C C . HIS A 1 94 ? -3.475 -17.922 -8.914 1 97.88 94 HIS A C 1
ATOM 729 O O . HIS A 1 94 ? -4.023 -17.203 -8.078 1 97.88 94 HIS A O 1
ATOM 735 N N . GLY A 1 95 ? -3.594 -17.766 -10.18 1 97.56 95 GLY A N 1
ATOM 736 C CA . GLY A 1 95 ? -4.684 -16.953 -10.719 1 97.56 95 GLY A CA 1
ATOM 737 C C . GLY A 1 95 ? -4.293 -15.516 -10.961 1 97.56 95 GLY A C 1
ATOM 738 O O . GLY A 1 95 ? -5.156 -14.664 -11.188 1 97.56 95 GLY A O 1
ATOM 739 N N . GLY A 1 96 ? -3 -15.203 -10.883 1 98.25 96 GLY A N 1
ATOM 740 C CA . GLY A 1 96 ? -2.512 -13.867 -11.188 1 98.25 96 GLY A CA 1
ATOM 741 C C . GLY A 1 96 ? -1.949 -13.742 -12.594 1 98.25 96 GLY A C 1
ATOM 742 O O . GLY A 1 96 ? -2.238 -14.57 -13.461 1 98.25 96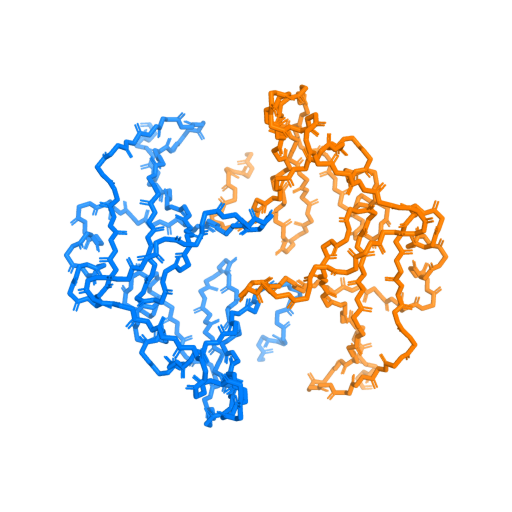 GLY A O 1
ATOM 743 N N . GLN A 1 97 ? -1.321 -12.664 -12.781 1 97.81 97 GLN A N 1
ATOM 744 C CA . GLN A 1 97 ? -0.641 -12.375 -14.039 1 97.81 97 GLN A CA 1
ATOM 745 C C . GLN A 1 97 ? 0.683 -11.656 -13.789 1 97.81 97 GLN A C 1
ATOM 747 O O . GLN A 1 97 ? 0.775 -10.797 -12.914 1 97.81 97 GLN A O 1
ATOM 752 N N . LEU A 1 98 ? 1.706 -12.023 -14.469 1 97.81 98 LEU A N 1
ATOM 753 C CA . LEU A 1 98 ? 2.982 -11.32 -14.539 1 97.81 98 LEU A CA 1
ATOM 754 C C . LEU A 1 98 ? 3.258 -10.828 -15.953 1 97.81 98 LEU A C 1
ATOM 756 O O . LEU A 1 98 ? 3.447 -11.633 -16.875 1 97.81 98 LEU A O 1
ATOM 760 N N . TRP A 1 99 ? 3.283 -9.539 -16.125 1 96.56 99 TRP A N 1
ATOM 761 C CA . TRP A 1 99 ? 3.48 -8.984 -17.453 1 96.56 99 TRP A CA 1
ATOM 762 C C . TRP A 1 99 ? 4.898 -9.25 -17.953 1 96.56 99 TRP A C 1
ATOM 764 O O . TRP A 1 99 ? 5.84 -9.297 -17.156 1 96.56 99 TRP A O 1
ATOM 774 N N . GLU A 1 100 ? 5.059 -9.375 -19.219 1 92.69 100 GLU A N 1
ATOM 775 C CA . GLU A 1 100 ? 6.355 -9.648 -19.844 1 92.69 100 GLU A CA 1
ATOM 776 C C . GLU A 1 100 ? 7.207 -8.383 -19.906 1 92.69 100 GLU A C 1
ATOM 778 O O . GLU A 1 100 ? 8.438 -8.453 -19.812 1 92.69 100 GLU A O 1
ATOM 783 N N . GLN A 1 101 ? 6.52 -7.332 -20.156 1 92.31 101 GLN A N 1
ATOM 784 C CA . GLN A 1 101 ? 7.23 -6.062 -20.25 1 92.31 101 GLN A CA 1
ATOM 785 C C . GLN A 1 101 ? 7.969 -5.746 -18.938 1 92.31 101 GLN A C 1
ATOM 787 O O . GLN A 1 101 ? 7.383 -5.812 -17.859 1 92.31 101 GLN A O 1
ATOM 792 N N . SER A 1 102 ? 9.242 -5.566 -19.062 1 91.81 102 SER A N 1
ATOM 793 C CA . SER A 1 102 ? 10.078 -5.227 -17.906 1 91.81 102 SER A CA 1
ATOM 794 C C . SER A 1 102 ? 10.914 -3.984 -18.188 1 91.81 102 SER A C 1
ATOM 796 O O . SER A 1 102 ? 11.156 -3.633 -19.344 1 91.81 102 SER A O 1
ATOM 798 N N . TRP A 1 103 ? 11.203 -3.299 -17.094 1 92.56 103 TRP A N 1
ATOM 799 C CA . TRP A 1 103 ? 12.062 -2.117 -17.141 1 92.56 103 TRP A CA 1
ATOM 800 C C . TRP A 1 103 ? 13.211 -2.236 -16.156 1 92.56 103 TRP A C 1
ATOM 802 O O . TRP A 1 103 ? 13.164 -3.043 -15.219 1 92.56 103 TRP A O 1
ATOM 812 N N . GLN A 1 104 ? 14.211 -1.382 -16.469 1 91.31 104 GLN A N 1
ATOM 813 C CA . GLN A 1 104 ? 15.367 -1.421 -15.586 1 91.31 104 GLN A CA 1
ATOM 814 C C . GLN A 1 104 ? 15.367 -0.237 -14.617 1 91.31 104 GLN A C 1
ATOM 816 O O . GLN A 1 104 ? 15.078 0.894 -15.023 1 91.31 104 GLN A O 1
ATOM 821 N N . GLY A 1 105 ? 15.492 -0.58 -13.367 1 85.69 105 GLY A N 1
ATOM 822 C CA . GLY A 1 105 ? 15.82 0.414 -12.352 1 85.69 105 GLY A CA 1
ATOM 823 C C . GLY A 1 105 ? 17.266 0.346 -11.891 1 85.69 105 GLY A C 1
ATOM 824 O O . GLY A 1 105 ? 18.078 -0.36 -12.484 1 85.69 105 GLY A O 1
ATOM 825 N N . PRO A 1 106 ? 17.562 1.198 -10.945 1 86 106 PRO A N 1
ATOM 826 C CA . PRO A 1 106 ? 18.922 1.145 -10.414 1 86 106 PRO A CA 1
ATOM 827 C C . PRO A 1 106 ? 19.219 -0.165 -9.688 1 86 106 PRO A C 1
ATOM 829 O O . PRO A 1 106 ? 18.906 -0.301 -8.5 1 86 106 PRO A O 1
ATOM 832 N N . GLY A 1 107 ? 19.828 -1.182 -10.352 1 90.81 107 GLY A N 1
ATOM 833 C CA . GLY A 1 107 ? 20.266 -2.426 -9.734 1 90.81 107 GLY A CA 1
ATOM 834 C C . GLY A 1 107 ? 19.203 -3.516 -9.789 1 90.81 107 GLY A C 1
ATOM 835 O O . GLY A 1 107 ? 19.344 -4.559 -9.141 1 90.81 107 GLY A O 1
ATOM 836 N N . PHE A 1 108 ? 18.141 -3.25 -10.453 1 95.12 108 PHE A N 1
ATOM 837 C CA . PHE A 1 108 ? 17.094 -4.254 -10.547 1 95.12 108 PHE A CA 1
ATOM 838 C C . PHE A 1 108 ? 16.297 -4.098 -11.844 1 95.12 108 PHE A C 1
ATOM 840 O O . PHE A 1 108 ? 16.391 -3.064 -12.508 1 95.12 108 PHE A O 1
ATOM 847 N N . ARG A 1 109 ? 15.625 -5.145 -12.203 1 95.81 109 ARG A N 1
ATOM 848 C CA . ARG A 1 109 ? 14.578 -5.074 -13.219 1 95.81 109 ARG A CA 1
ATOM 849 C C . ARG A 1 109 ? 13.188 -5.102 -12.578 1 95.81 109 ARG A C 1
ATOM 851 O O . ARG A 1 109 ? 13.008 -5.68 -11.508 1 95.81 109 ARG A O 1
ATOM 858 N N . VAL A 1 110 ? 12.281 -4.52 -13.281 1 96.88 110 VAL A N 1
ATOM 859 C CA . VAL A 1 110 ? 10.945 -4.391 -12.711 1 96.88 110 VAL A CA 1
ATOM 860 C C . VAL A 1 110 ? 9.906 -4.938 -13.688 1 96.88 110 VAL A C 1
ATOM 862 O O . VAL A 1 110 ? 10.047 -4.773 -14.906 1 96.88 110 VAL A O 1
ATOM 865 N N . CYS A 1 111 ? 8.922 -5.602 -13.133 1 97.19 111 CYS A N 1
ATOM 866 C CA . CYS A 1 111 ? 7.75 -6.066 -13.875 1 97.19 111 CYS A CA 1
ATOM 867 C C . CYS A 1 111 ? 6.477 -5.848 -13.062 1 97.19 111 CYS A C 1
ATOM 869 O O . CYS A 1 111 ? 6.484 -5.973 -11.836 1 97.19 111 CYS A O 1
ATOM 871 N N . ASN A 1 112 ? 5.422 -5.508 -13.781 1 97.5 112 ASN A N 1
ATOM 872 C CA . ASN A 1 112 ? 4.133 -5.414 -13.109 1 97.5 112 ASN A CA 1
ATOM 873 C C . ASN A 1 112 ? 3.459 -6.781 -13 1 97.5 112 ASN A C 1
ATOM 875 O O . ASN A 1 112 ? 3.627 -7.633 -13.875 1 97.5 112 ASN A O 1
ATOM 879 N N . ALA A 1 113 ? 2.75 -6.906 -11.969 1 98.19 113 ALA A N 1
ATOM 880 C CA . ALA A 1 113 ? 1.997 -8.133 -11.711 1 98.19 113 ALA A CA 1
ATOM 881 C C . ALA A 1 113 ? 0.601 -7.816 -11.18 1 98.19 113 ALA A C 1
ATOM 883 O O . ALA A 1 113 ? 0.315 -6.68 -10.805 1 98.19 113 ALA A O 1
ATOM 884 N N . MET A 1 114 ? -0.265 -8.797 -11.273 1 98.5 114 MET A N 1
ATOM 885 C CA . MET A 1 114 ? -1.639 -8.719 -10.781 1 98.5 114 MET A CA 1
ATOM 886 C C . MET A 1 114 ? -1.997 -9.953 -9.961 1 98.5 114 MET A C 1
ATOM 888 O O . MET A 1 114 ? -1.664 -11.078 -10.344 1 98.5 114 MET A O 1
ATOM 892 N N . ASP A 1 115 ? -2.621 -9.703 -8.844 1 98.56 115 ASP A N 1
ATOM 893 C CA . ASP A 1 115 ? -3.016 -10.836 -8.008 1 98.56 115 ASP A CA 1
ATOM 894 C C . ASP A 1 115 ? -4.383 -11.375 -8.422 1 98.56 115 ASP A C 1
ATOM 896 O O . ASP A 1 115 ? -4.996 -10.867 -9.359 1 98.56 115 ASP A O 1
ATOM 900 N N . PRO A 1 116 ? -4.953 -12.398 -7.855 1 98.25 116 PRO A N 1
ATOM 901 C CA . PRO A 1 116 ? -6.16 -13.086 -8.336 1 98.25 116 PRO A CA 1
ATOM 902 C C . PRO A 1 116 ? -7.414 -12.227 -8.203 1 98.25 116 PRO A C 1
ATOM 904 O O . PRO A 1 116 ? -8.477 -12.602 -8.703 1 98.25 116 PRO A O 1
ATOM 907 N N . GLU A 1 117 ? -7.312 -11.117 -7.504 1 97.81 117 GLU A N 1
ATOM 908 C CA . GLU A 1 117 ? -8.484 -10.25 -7.391 1 97.81 117 GLU A CA 1
ATOM 909 C C . GLU A 1 117 ? -8.328 -8.992 -8.242 1 97.81 117 GLU A C 1
ATOM 911 O O . GLU A 1 117 ? -9.203 -8.133 -8.25 1 97.81 117 GLU A O 1
ATOM 916 N N . GLY A 1 118 ? -7.172 -8.852 -8.891 1 98.06 118 GLY A N 1
ATOM 917 C CA . GLY A 1 118 ? -7 -7.723 -9.797 1 98.06 118 GLY A CA 1
ATOM 918 C C . GLY A 1 118 ? -6.133 -6.621 -9.219 1 98.06 118 GLY A C 1
ATOM 919 O O . GLY A 1 118 ? -5.914 -5.594 -9.867 1 98.06 118 GLY A O 1
ATOM 920 N N . ASN A 1 119 ? -5.613 -6.785 -7.996 1 98.12 119 ASN A N 1
ATOM 921 C CA . ASN A 1 119 ? -4.688 -5.801 -7.434 1 98.12 119 ASN A CA 1
ATOM 922 C C . ASN A 1 119 ? -3.363 -5.785 -8.188 1 98.12 119 ASN A C 1
ATOM 924 O O . ASN A 1 119 ? -2.754 -6.832 -8.406 1 98.12 119 ASN A O 1
ATOM 928 N N . LEU A 1 120 ? -2.977 -4.594 -8.555 1 97.81 120 LEU A N 1
ATOM 929 C CA . LEU A 1 120 ? -1.702 -4.438 -9.242 1 97.81 120 LEU A CA 1
ATOM 930 C C . LEU A 1 120 ? -0.568 -4.207 -8.25 1 97.81 120 LEU A C 1
ATOM 932 O O . LEU A 1 120 ? -0.737 -3.484 -7.27 1 97.81 120 LEU A O 1
ATOM 936 N N . PHE A 1 121 ? 0.6 -4.848 -8.531 1 98.31 121 PHE A N 1
ATOM 937 C CA . PHE A 1 121 ? 1.822 -4.617 -7.77 1 98.31 121 PHE A CA 1
ATOM 938 C C . PHE A 1 121 ? 3.051 -4.793 -8.648 1 98.31 121 PHE A C 1
ATOM 940 O O . PHE A 1 121 ? 2.941 -5.25 -9.789 1 98.31 121 PHE A O 1
ATOM 947 N N . GLN A 1 122 ? 4.125 -4.273 -8.164 1 97.69 122 GLN A N 1
ATOM 948 C CA . GLN A 1 122 ? 5.371 -4.359 -8.922 1 97.69 122 GLN A CA 1
ATOM 949 C C . GLN A 1 122 ? 6.324 -5.379 -8.305 1 97.69 122 GLN A C 1
ATOM 951 O O . GLN A 1 122 ? 6.461 -5.441 -7.082 1 97.69 122 GLN A O 1
ATOM 956 N N . LEU A 1 123 ? 6.926 -6.16 -9.109 1 98.12 123 LEU A N 1
ATOM 957 C CA . LEU A 1 123 ? 7.992 -7.062 -8.688 1 98.12 123 LEU A CA 1
ATOM 958 C C . LEU A 1 123 ? 9.352 -6.566 -9.172 1 98.12 123 LEU A C 1
ATOM 960 O O . LEU A 1 123 ? 9.477 -6.094 -10.305 1 98.12 123 LEU A O 1
ATOM 964 N N . ARG A 1 124 ? 10.273 -6.684 -8.328 1 97.44 124 ARG A N 1
ATOM 965 C CA . ARG A 1 124 ? 11.656 -6.352 -8.656 1 97.44 124 ARG A CA 1
ATOM 966 C C . ARG A 1 124 ? 12.539 -7.59 -8.625 1 97.44 124 ARG A C 1
ATOM 968 O O . ARG A 1 124 ? 12.383 -8.445 -7.746 1 97.44 124 ARG A O 1
ATOM 975 N N . GLU A 1 125 ? 13.375 -7.727 -9.586 1 96.75 125 GLU A N 1
ATOM 976 C CA . GLU A 1 125 ? 14.43 -8.734 -9.656 1 96.75 125 GLU A CA 1
ATOM 977 C C . GLU A 1 125 ? 15.812 -8.102 -9.641 1 96.75 125 GLU A C 1
ATOM 979 O O . GLU A 1 125 ? 16.156 -7.324 -10.531 1 96.75 125 GLU A O 1
ATOM 984 N N . PRO A 1 126 ? 16.594 -8.406 -8.594 1 94.44 126 PRO A N 1
ATOM 985 C CA . PRO A 1 126 ? 17.922 -7.805 -8.539 1 94.44 126 PRO A CA 1
ATOM 986 C C . PRO A 1 126 ? 18.797 -8.18 -9.742 1 94.44 126 PRO A C 1
ATOM 988 O O . PRO A 1 126 ? 18.734 -9.32 -10.219 1 94.44 126 PRO A O 1
ATOM 991 N N . LEU A 1 127 ? 19.469 -7.227 -10.25 1 90.12 127 LEU A N 1
ATOM 992 C CA . LEU A 1 127 ? 20.438 -7.477 -11.312 1 90.12 127 LEU A CA 1
ATOM 993 C C . LEU A 1 127 ? 21.781 -7.91 -10.727 1 90.12 127 LEU A C 1
ATOM 995 O O . LEU A 1 127 ? 22.156 -7.48 -9.633 1 90.12 127 LEU A O 1
ATOM 999 N N . PRO A 1 128 ? 22.359 -8.875 -11.469 1 79.44 128 PRO A N 1
ATOM 1000 C CA . PRO A 1 128 ? 23.688 -9.266 -11.008 1 79.44 128 PRO A CA 1
ATOM 1001 C C . PRO A 1 128 ? 24.641 -8.07 -10.867 1 79.44 128 PRO A C 1
ATOM 1003 O O . PRO A 1 128 ? 24.547 -7.117 -11.641 1 79.44 128 PRO A O 1
ATOM 1006 N N . ALA A 1 129 ? 25.344 -7.98 -9.719 1 64.38 129 ALA A N 1
ATOM 1007 C CA . ALA A 1 129 ? 26.344 -6.934 -9.531 1 64.38 129 ALA A CA 1
ATOM 1008 C C . ALA A 1 129 ? 27.375 -6.957 -10.656 1 64.38 129 ALA A C 1
ATOM 1010 O O . ALA A 1 129 ? 27.688 -8.016 -11.211 1 64.38 129 ALA A O 1
ATOM 1011 N N . MET B 1 1 ? 26.234 1.158 1.134 1 42.06 1 MET B N 1
ATOM 1012 C CA . MET B 1 1 ? 25.062 1.966 0.83 1 42.06 1 MET B CA 1
ATOM 1013 C C . MET B 1 1 ? 23.812 1.095 0.74 1 42.06 1 MET B C 1
ATOM 1015 O O . MET B 1 1 ? 23.859 -0.005 0.184 1 42.06 1 MET B O 1
ATOM 1019 N N . SER B 1 2 ? 22.984 1.265 1.668 1 58.06 2 SER B N 1
ATOM 1020 C CA . SER B 1 2 ? 21.891 0.314 1.755 1 58.06 2 SER B CA 1
ATOM 1021 C C . SER B 1 2 ? 21.109 0.247 0.443 1 58.06 2 SER B C 1
ATOM 1023 O O . SER B 1 2 ? 20.938 1.262 -0.234 1 58.06 2 SER B O 1
ATOM 1025 N N . GLY B 1 3 ? 21.375 -0.666 -0.406 1 66.5 3 GLY B N 1
ATOM 1026 C CA . GLY B 1 3 ? 20.719 -0.93 -1.674 1 66.5 3 GLY B CA 1
ATOM 1027 C C . GLY B 1 3 ? 19.234 -0.595 -1.657 1 66.5 3 GLY B C 1
ATOM 1028 O O . GLY B 1 3 ? 18.734 -0.022 -0.688 1 66.5 3 GLY B O 1
ATOM 1029 N N . PRO B 1 4 ? 18.703 -0.562 -2.758 1 78.31 4 PRO B N 1
ATOM 1030 C CA . PRO B 1 4 ? 17.266 -0.291 -2.852 1 78.31 4 PRO B CA 1
ATOM 1031 C C . PRO B 1 4 ? 16.438 -1.145 -1.89 1 78.31 4 PRO B C 1
ATOM 1033 O O . PRO B 1 4 ? 16.844 -2.258 -1.545 1 78.31 4 PRO B O 1
ATOM 1036 N N . ALA B 1 5 ? 15.398 -0.531 -1.346 1 89 5 ALA B N 1
ATOM 1037 C CA . ALA B 1 5 ? 14.492 -1.306 -0.501 1 89 5 ALA B CA 1
ATOM 1038 C C . ALA B 1 5 ? 13.953 -2.523 -1.247 1 89 5 ALA B C 1
ATOM 1040 O O . ALA B 1 5 ? 13.68 -2.453 -2.447 1 89 5 ALA B O 1
ATOM 1041 N N . SER B 1 6 ? 13.758 -3.576 -0.545 1 93.56 6 SER B N 1
ATOM 1042 C CA . SER B 1 6 ? 13.25 -4.809 -1.14 1 93.56 6 SER B CA 1
ATOM 1043 C C . SER B 1 6 ? 11.727 -4.793 -1.243 1 93.56 6 SER B C 1
ATOM 1045 O O . SER B 1 6 ? 11.141 -5.617 -1.944 1 93.56 6 SER B O 1
ATOM 1047 N N . ALA B 1 7 ? 11.102 -3.879 -0.499 1 96.5 7 ALA B N 1
ATOM 1048 C CA . ALA B 1 7 ? 9.648 -3.689 -0.561 1 96.5 7 ALA B CA 1
ATOM 1049 C C . ALA B 1 7 ? 9.273 -2.254 -0.204 1 96.5 7 ALA B C 1
ATOM 1051 O O . ALA B 1 7 ? 10.055 -1.535 0.421 1 96.5 7 ALA B O 1
ATOM 1052 N N . GLY B 1 8 ? 8.141 -1.846 -0.64 1 97.44 8 GLY B N 1
ATOM 1053 C CA . GLY B 1 8 ? 7.637 -0.51 -0.368 1 97.44 8 GLY B CA 1
ATOM 1054 C C . GLY B 1 8 ? 6.348 -0.199 -1.106 1 97.44 8 GLY B C 1
ATOM 1055 O O . GLY B 1 8 ? 5.609 -1.109 -1.485 1 97.44 8 GLY B O 1
ATOM 1056 N N . LEU B 1 9 ? 6.086 1.123 -1.178 1 97.81 9 LEU B N 1
ATOM 1057 C CA . LEU B 1 9 ? 4.812 1.543 -1.75 1 97.81 9 LEU B CA 1
ATOM 1058 C C . LEU B 1 9 ? 5.008 2.699 -2.725 1 97.81 9 LEU B C 1
ATOM 1060 O O . LEU B 1 9 ? 5.777 3.625 -2.451 1 97.81 9 LEU B O 1
ATOM 1064 N N . PHE B 1 10 ? 4.219 2.58 -3.791 1 97.69 10 PHE B N 1
ATOM 1065 C CA . PHE B 1 10 ? 4.031 3.727 -4.676 1 97.69 10 PHE B CA 1
ATOM 1066 C C . PHE B 1 10 ? 2.77 4.496 -4.301 1 97.69 10 PHE B C 1
ATOM 1068 O O . PHE B 1 10 ? 1.737 3.895 -3.994 1 97.69 10 PHE B O 1
ATOM 1075 N N . ILE B 1 11 ? 2.875 5.773 -4.32 1 98.38 11 ILE B N 1
ATOM 1076 C CA . ILE B 1 11 ? 1.706 6.645 -4.344 1 98.38 11 ILE B CA 1
ATOM 1077 C C . ILE B 1 11 ? 1.749 7.535 -5.586 1 98.38 11 ILE B C 1
ATOM 1079 O O . ILE B 1 11 ? 2.695 8.305 -5.773 1 98.38 11 ILE B O 1
ATOM 1083 N N . TYR B 1 12 ? 0.802 7.375 -6.449 1 97.62 12 TYR B N 1
ATOM 1084 C CA . TYR B 1 12 ? 0.652 8.266 -7.598 1 97.62 12 TYR B CA 1
ATOM 1085 C C . TYR B 1 12 ? -0.033 9.562 -7.195 1 97.62 12 TYR B C 1
ATOM 1087 O O . TYR B 1 12 ? -1.15 9.547 -6.672 1 97.62 12 TYR B O 1
ATOM 1095 N N . ALA B 1 13 ? 0.604 10.648 -7.445 1 97.5 13 ALA B N 1
ATOM 1096 C CA . ALA B 1 13 ? 0.187 11.906 -6.828 1 97.5 13 ALA B CA 1
ATOM 1097 C C . ALA B 1 13 ? 0.003 13 -7.883 1 97.5 13 ALA B C 1
ATOM 1099 O O . ALA B 1 13 ? 0.796 13.102 -8.82 1 97.5 13 ALA B O 1
ATOM 1100 N N . LYS B 1 14 ? -1.033 13.773 -7.699 1 97.31 14 LYS B N 1
ATOM 1101 C CA . LYS B 1 14 ? -1.203 14.992 -8.492 1 97.31 14 LYS B CA 1
ATOM 1102 C C . LYS B 1 14 ? -0.183 16.047 -8.102 1 97.31 14 LYS B C 1
ATOM 1104 O O . LYS B 1 14 ? 0.362 16.75 -8.961 1 97.31 14 LYS B O 1
ATOM 1109 N N . GLN B 1 15 ? 0.104 16.188 -6.887 1 96 15 GLN B N 1
ATOM 1110 C CA . GLN B 1 15 ? 1.065 17.125 -6.332 1 96 15 GLN B CA 1
ATOM 1111 C C . GLN B 1 15 ? 2.092 16.422 -5.453 1 96 15 GLN B C 1
ATOM 1113 O O . GLN B 1 15 ? 2.049 16.531 -4.227 1 96 15 GLN B O 1
ATOM 1118 N N . PRO B 1 16 ? 3.061 15.805 -6.07 1 97.5 16 PRO B N 1
ATOM 1119 C CA . PRO B 1 16 ? 3.992 14.961 -5.32 1 97.5 16 PRO B CA 1
ATOM 1120 C C . PRO B 1 16 ? 4.781 15.742 -4.27 1 97.5 16 PRO B C 1
ATOM 1122 O O . PRO B 1 16 ? 5.09 15.203 -3.203 1 97.5 16 PRO B O 1
ATOM 1125 N N . ASP B 1 17 ? 5.062 17 -4.523 1 97.31 17 ASP B N 1
ATOM 1126 C CA . ASP B 1 17 ? 5.809 17.797 -3.553 1 97.31 17 ASP B CA 1
ATOM 1127 C C . ASP B 1 17 ? 5.004 17.984 -2.27 1 97.31 17 ASP B C 1
ATOM 1129 O O . ASP B 1 17 ? 5.551 17.906 -1.168 1 97.31 17 ASP B O 1
ATOM 1133 N N . ARG B 1 18 ? 3.777 18.25 -2.467 1 97.25 18 ARG B N 1
ATOM 1134 C CA . ARG B 1 18 ? 2.896 18.422 -1.316 1 97.25 18 ARG B CA 1
ATOM 1135 C C . ARG B 1 18 ? 2.781 17.141 -0.503 1 97.25 18 ARG B C 1
ATOM 1137 O O . ARG B 1 18 ? 2.836 17.172 0.728 1 97.25 18 ARG B O 1
ATOM 1144 N N . LEU B 1 19 ? 2.637 16.062 -1.155 1 98.12 19 LEU B N 1
ATOM 1145 C CA . LEU B 1 19 ? 2.557 14.766 -0.478 1 98.12 19 LEU B CA 1
ATOM 1146 C C . LEU B 1 19 ? 3.871 14.438 0.221 1 98.12 19 LEU B C 1
ATOM 1148 O O . LEU B 1 19 ? 3.873 13.883 1.322 1 98.12 19 LEU B O 1
ATOM 1152 N N . ALA B 1 20 ? 4.945 14.758 -0.476 1 98.44 20 ALA B N 1
ATOM 1153 C CA . ALA B 1 20 ? 6.254 14.5 0.121 1 98.44 20 ALA B CA 1
ATOM 1154 C C . ALA B 1 20 ? 6.406 15.242 1.448 1 98.44 20 ALA B C 1
ATOM 1156 O O . ALA B 1 20 ? 6.82 14.656 2.449 1 98.44 20 ALA B O 1
ATOM 1157 N N . LEU B 1 21 ? 6.051 16.484 1.448 1 98.25 21 LEU B N 1
ATOM 1158 C CA . LEU B 1 21 ? 6.145 17.281 2.666 1 98.25 21 LEU B CA 1
ATOM 1159 C C . LEU B 1 21 ? 5.266 16.703 3.768 1 98.25 21 LEU B C 1
ATOM 1161 O O . LEU B 1 21 ? 5.688 16.594 4.922 1 98.25 21 LEU B O 1
ATOM 1165 N N . PHE B 1 22 ? 4.094 16.297 3.393 1 98.88 22 PHE B N 1
ATOM 1166 C CA . PHE B 1 22 ? 3.158 15.703 4.336 1 98.88 22 PHE B CA 1
ATOM 1167 C C . PHE B 1 22 ? 3.771 14.477 5.008 1 98.88 22 PHE B C 1
ATOM 1169 O O . PHE B 1 22 ? 3.834 14.398 6.234 1 98.88 22 PHE B O 1
ATOM 1176 N N . TYR B 1 23 ? 4.242 13.531 4.258 1 98.69 23 TYR B N 1
ATOM 1177 C CA . TYR B 1 23 ? 4.727 12.273 4.812 1 98.69 23 TYR B CA 1
ATOM 1178 C C . TYR B 1 23 ? 6.051 12.469 5.539 1 98.69 23 TYR B C 1
ATOM 1180 O O . TYR B 1 23 ? 6.332 11.789 6.527 1 98.69 23 TYR B O 1
ATOM 1188 N N . MET B 1 24 ? 6.891 13.43 5.066 1 98.62 24 MET B N 1
ATOM 1189 C CA . MET B 1 24 ? 8.133 13.727 5.773 1 98.62 24 MET B CA 1
ATOM 1190 C C . MET B 1 24 ? 7.848 14.234 7.184 1 98.62 24 MET B C 1
ATOM 1192 O O . MET B 1 24 ? 8.508 13.82 8.141 1 98.62 24 MET B O 1
ATOM 1196 N N . GLU B 1 25 ? 6.852 15.062 7.266 1 98 25 GLU B N 1
ATOM 1197 C CA . GLU B 1 25 ? 6.543 15.68 8.555 1 98 25 GLU B CA 1
ATOM 1198 C C . GLU B 1 25 ? 5.758 14.719 9.445 1 98 25 GLU B C 1
ATOM 1200 O O . GLU B 1 25 ? 6.047 14.594 10.641 1 98 25 GLU B O 1
ATOM 1205 N N . VAL B 1 26 ? 4.82 14.055 8.938 1 98.19 26 VAL B N 1
ATOM 1206 C CA . VAL B 1 26 ? 3.885 13.258 9.719 1 98.19 26 VAL B CA 1
ATOM 1207 C C . VAL B 1 26 ? 4.535 11.93 10.109 1 98.19 26 VAL B C 1
ATOM 1209 O O . VAL B 1 26 ? 4.355 11.445 11.227 1 98.19 26 VAL B O 1
ATOM 1212 N N . LEU B 1 27 ? 5.309 11.32 9.188 1 98.12 27 LEU B N 1
ATOM 1213 C CA . LEU B 1 27 ? 5.867 9.992 9.414 1 98.12 27 LEU B CA 1
ATOM 1214 C C . LEU B 1 27 ? 7.375 10.07 9.648 1 98.12 27 LEU B C 1
ATOM 1216 O O . LEU B 1 27 ? 8.055 9.039 9.664 1 98.12 27 LEU B O 1
ATOM 1220 N N . ALA B 1 28 ? 7.922 11.258 9.727 1 97.19 28 ALA B N 1
ATOM 1221 C CA . ALA B 1 28 ? 9.344 11.492 9.969 1 97.19 28 ALA B CA 1
ATOM 1222 C C . ALA B 1 28 ? 10.203 10.781 8.93 1 97.19 28 ALA B C 1
ATOM 1224 O O . ALA B 1 28 ? 11.172 10.102 9.273 1 97.19 28 ALA B O 1
ATOM 1225 N N . MET B 1 29 ? 9.773 10.891 7.711 1 97.81 29 MET B N 1
ATOM 1226 C CA . MET B 1 29 ? 10.516 10.25 6.625 1 97.81 29 MET B CA 1
ATOM 1227 C C . MET B 1 29 ? 11.586 11.188 6.07 1 97.81 29 MET B C 1
ATOM 1229 O O . MET B 1 29 ? 11.461 12.406 6.164 1 97.81 29 MET B O 1
ATOM 1233 N N . ARG B 1 30 ? 12.602 10.555 5.484 1 97.56 30 ARG B N 1
ATOM 1234 C CA . ARG B 1 30 ? 13.68 11.305 4.844 1 97.56 30 ARG B CA 1
ATOM 1235 C C . ARG B 1 30 ? 13.578 11.203 3.326 1 97.56 30 ARG B C 1
ATOM 1237 O O . ARG B 1 30 ? 13.195 10.164 2.787 1 97.56 30 ARG B O 1
ATOM 1244 N N . MET B 1 31 ? 13.977 12.234 2.639 1 97.62 31 MET B N 1
ATOM 1245 C CA . MET B 1 31 ? 14.055 12.258 1.182 1 97.62 31 MET B CA 1
ATOM 1246 C C . MET B 1 31 ? 15.336 11.586 0.695 1 97.62 31 MET B C 1
ATOM 1248 O O . MET B 1 31 ? 16.438 12.023 1.029 1 97.62 31 MET B O 1
ATOM 1252 N N . LEU B 1 32 ? 15.203 10.555 -0.08 1 95.62 32 LEU B N 1
ATOM 1253 C CA . LEU B 1 32 ? 16.359 9.844 -0.618 1 95.62 32 LEU B CA 1
ATOM 1254 C C . LEU B 1 32 ? 16.656 10.297 -2.045 1 95.62 32 LEU B C 1
ATOM 1256 O O . LEU B 1 32 ? 17.812 10.234 -2.49 1 95.62 32 LEU B O 1
ATOM 1260 N N . HIS B 1 33 ? 15.633 10.562 -2.775 1 94.81 33 HIS B N 1
ATOM 1261 C CA . HIS B 1 33 ? 15.695 10.961 -4.176 1 94.81 33 HIS B CA 1
ATOM 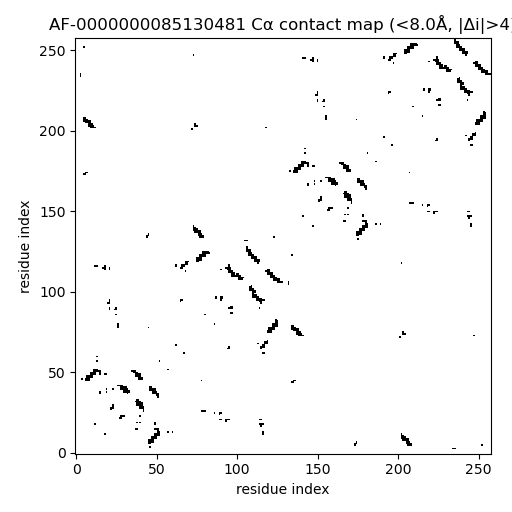1262 C C . HIS B 1 33 ? 14.57 11.93 -4.523 1 94.81 33 HIS B C 1
ATOM 1264 O O . HIS B 1 33 ? 13.461 11.812 -4.004 1 94.81 33 HIS B O 1
ATOM 1270 N N . HIS B 1 34 ? 14.859 12.883 -5.332 1 96.12 34 HIS B N 1
ATOM 1271 C CA . HIS B 1 34 ? 13.875 13.891 -5.707 1 96.12 34 HIS B CA 1
ATOM 1272 C C . HIS B 1 34 ? 14.062 14.344 -7.152 1 96.12 34 HIS B C 1
ATOM 1274 O O . HIS B 1 34 ? 15.102 14.906 -7.496 1 96.12 34 HIS B O 1
ATOM 1280 N N . THR B 1 35 ? 13.141 14.016 -7.906 1 94.88 35 THR B N 1
ATOM 1281 C CA . THR B 1 35 ? 12.961 14.609 -9.227 1 94.88 35 THR B CA 1
ATOM 1282 C C . THR B 1 35 ? 11.547 15.156 -9.391 1 94.88 35 THR B C 1
ATOM 1284 O O . THR B 1 35 ? 10.719 15.023 -8.484 1 94.88 35 THR B O 1
ATOM 1287 N N . SER B 1 36 ? 11.367 15.789 -10.562 1 91.56 36 SER B N 1
ATOM 1288 C CA . SER B 1 36 ? 10.023 16.297 -10.805 1 91.56 36 SER B CA 1
ATOM 1289 C C . SER B 1 36 ? 9.023 15.164 -10.984 1 91.56 36 SER B C 1
ATOM 1291 O O . SER B 1 36 ? 7.824 15.344 -10.742 1 91.56 36 SER B O 1
ATOM 1293 N N . GLU B 1 37 ? 9.461 13.953 -11.297 1 94.12 37 GLU B N 1
ATOM 1294 C CA . GLU B 1 37 ? 8.578 12.844 -11.656 1 94.12 37 GLU B CA 1
ATOM 1295 C C . GLU B 1 37 ? 8.492 11.82 -10.531 1 94.12 37 GLU B C 1
ATOM 1297 O O . GLU B 1 37 ? 7.5 11.102 -10.406 1 94.12 37 GLU B O 1
ATOM 1302 N N . LEU B 1 38 ? 9.57 11.836 -9.75 1 95.62 38 LEU B N 1
ATOM 1303 C CA . LEU B 1 38 ? 9.68 10.742 -8.781 1 95.62 38 LEU B CA 1
ATOM 1304 C C . LEU B 1 38 ? 10.398 11.203 -7.52 1 95.62 38 LEU B C 1
ATOM 1306 O O . LEU B 1 38 ? 11.492 11.773 -7.598 1 95.62 38 LEU B O 1
ATOM 1310 N N . MET B 1 39 ? 9.781 10.992 -6.379 1 97.62 39 MET B N 1
ATOM 1311 C CA . MET B 1 39 ? 10.406 11.234 -5.082 1 97.62 39 MET B CA 1
ATOM 1312 C C . MET B 1 39 ? 10.398 9.969 -4.23 1 97.62 39 MET B C 1
ATOM 1314 O O . MET B 1 39 ? 9.398 9.242 -4.199 1 97.62 39 MET B O 1
ATOM 1318 N N . VAL B 1 40 ? 11.477 9.719 -3.635 1 97.25 40 VAL B N 1
ATOM 1319 C CA . VAL B 1 40 ? 11.586 8.547 -2.781 1 97.25 40 VAL B CA 1
ATOM 1320 C C . VAL B 1 40 ? 11.805 8.977 -1.332 1 97.25 40 VAL B C 1
ATOM 1322 O O . VAL B 1 40 ? 12.766 9.688 -1.025 1 97.25 40 VAL B O 1
ATOM 1325 N N . LEU B 1 41 ? 10.883 8.594 -0.485 1 97.94 41 LEU B N 1
ATOM 1326 C CA . LEU B 1 41 ? 10.961 8.828 0.953 1 97.94 41 LEU B CA 1
ATOM 1327 C C . LEU B 1 41 ? 11.234 7.527 1.701 1 97.94 41 LEU B C 1
ATOM 1329 O O . LEU B 1 41 ? 10.812 6.453 1.265 1 97.94 41 LEU B O 1
ATOM 1333 N N . GLN B 1 42 ? 11.906 7.723 2.834 1 96.69 42 GLN B N 1
ATOM 1334 C CA . GLN B 1 42 ? 12.242 6.504 3.562 1 96.69 42 GLN B CA 1
ATOM 1335 C C . GLN B 1 42 ? 12.195 6.734 5.07 1 96.69 42 GLN B C 1
ATOM 1337 O O . GLN B 1 42 ? 12.656 7.77 5.559 1 96.69 42 GLN B O 1
ATOM 1342 N N . SER B 1 43 ? 11.578 5.805 5.742 1 94.56 43 SER B N 1
ATOM 1343 C CA . SER B 1 43 ? 11.742 5.574 7.176 1 94.56 43 SER B CA 1
ATOM 1344 C C . SER B 1 43 ? 12.367 4.211 7.449 1 94.56 43 SER B C 1
ATOM 1346 O O . SER B 1 43 ? 12.633 3.447 6.523 1 94.56 43 SER B O 1
ATOM 1348 N N . PRO B 1 44 ? 12.727 3.896 8.68 1 90.31 44 PRO B N 1
ATOM 1349 C CA . PRO B 1 44 ? 13.336 2.592 8.953 1 90.31 44 PRO B CA 1
ATOM 1350 C C . PRO B 1 44 ? 12.469 1.426 8.477 1 90.31 44 PRO B C 1
ATOM 1352 O O . PRO B 1 44 ? 13 0.387 8.07 1 90.31 44 PRO B O 1
ATOM 1355 N N . ASP B 1 45 ? 11.188 1.663 8.391 1 91.25 45 ASP B N 1
ATOM 1356 C CA . ASP B 1 45 ? 10.312 0.508 8.219 1 91.25 45 ASP B CA 1
ATOM 1357 C C . ASP B 1 45 ? 9.516 0.612 6.926 1 91.25 45 ASP B C 1
ATOM 1359 O O . ASP B 1 45 ? 8.758 -0.296 6.582 1 91.25 45 ASP B O 1
ATOM 1363 N N . LEU B 1 46 ? 9.703 1.697 6.191 1 95.19 46 LEU B N 1
ATOM 1364 C CA . LEU B 1 46 ? 8.844 1.911 5.031 1 95.19 46 LEU B CA 1
ATOM 1365 C C . LEU B 1 46 ? 9.539 2.791 3.996 1 95.19 46 LEU B C 1
ATOM 1367 O O . LEU B 1 46 ? 10.156 3.803 4.344 1 95.19 46 LEU B O 1
ATOM 1371 N N . GLN B 1 47 ? 9.508 2.348 2.752 1 97.06 47 GLN B N 1
ATOM 1372 C CA . GLN B 1 47 ? 9.852 3.234 1.646 1 97.06 47 GLN B CA 1
ATOM 1373 C C . GLN B 1 47 ? 8.617 3.611 0.838 1 97.06 47 GLN B C 1
ATOM 1375 O O . GLN B 1 47 ? 7.809 2.746 0.494 1 97.06 47 GLN B O 1
ATOM 1380 N N . LEU B 1 48 ? 8.477 4.887 0.634 1 97.94 48 LEU B N 1
ATOM 1381 C CA . LEU B 1 48 ? 7.41 5.441 -0.19 1 97.94 48 LEU B CA 1
ATOM 1382 C C . LEU B 1 48 ? 7.973 6.062 -1.465 1 97.94 48 LEU B C 1
ATOM 1384 O O . LEU B 1 48 ? 8.852 6.922 -1.404 1 97.94 48 LEU B O 1
ATOM 1388 N N . VAL B 1 49 ? 7.516 5.57 -2.584 1 97.44 49 VAL B N 1
ATOM 1389 C CA . VAL B 1 49 ? 7.848 6.152 -3.883 1 97.44 49 VAL B CA 1
ATOM 1390 C C . VAL B 1 49 ? 6.68 6.996 -4.383 1 97.44 49 VAL B C 1
ATOM 1392 O O . VAL B 1 49 ? 5.637 6.461 -4.766 1 97.44 49 VAL B O 1
ATOM 1395 N N . LEU B 1 50 ? 6.836 8.281 -4.363 1 98.38 50 LEU B N 1
ATOM 1396 C CA . LEU B 1 50 ? 5.828 9.203 -4.867 1 98.38 50 LEU B CA 1
ATOM 1397 C C . LEU B 1 50 ? 6.027 9.469 -6.355 1 98.38 50 LEU B C 1
ATOM 1399 O O . LEU B 1 50 ? 7.039 10.047 -6.758 1 98.38 50 LEU B O 1
ATOM 1403 N N . HIS B 1 51 ? 5.129 9.008 -7.137 1 97.62 51 HIS B N 1
ATOM 1404 C CA . HIS B 1 51 ? 5.18 9.156 -8.586 1 97.62 51 HIS B CA 1
ATOM 1405 C C . HIS B 1 51 ? 4.188 10.211 -9.07 1 97.62 51 HIS B C 1
ATOM 1407 O O . HIS B 1 51 ? 2.986 10.102 -8.812 1 97.62 51 HIS B O 1
ATOM 1413 N N . ALA B 1 52 ? 4.734 11.156 -9.797 1 97.56 52 ALA B N 1
ATOM 1414 C CA . ALA B 1 52 ? 3.84 12.164 -10.359 1 97.56 52 ALA B CA 1
ATOM 1415 C C . ALA B 1 52 ? 2.906 11.547 -11.398 1 97.56 52 ALA B C 1
ATOM 1417 O O . ALA B 1 52 ? 3.344 10.781 -12.258 1 97.56 52 ALA B O 1
ATOM 1418 N N . ILE B 1 53 ? 1.617 11.906 -11.266 1 96.56 53 ILE B N 1
ATOM 1419 C CA . ILE B 1 53 ? 0.672 11.562 -12.32 1 96.56 53 ILE B CA 1
ATOM 1420 C C . ILE B 1 53 ? 0.974 12.383 -13.57 1 96.56 53 ILE B C 1
ATOM 1422 O O . ILE B 1 53 ? 1.233 13.586 -13.484 1 96.56 53 ILE B O 1
ATOM 1426 N N . PRO B 1 54 ? 0.983 11.703 -14.711 1 94.69 54 PRO B N 1
ATOM 1427 C CA . PRO B 1 54 ? 1.201 12.484 -15.93 1 94.69 54 PRO B CA 1
ATOM 1428 C C . PRO B 1 54 ? 0.26 13.68 -16.047 1 94.69 54 PRO B C 1
ATOM 1430 O O . PRO B 1 54 ? -0.925 13.57 -15.719 1 94.69 54 PRO B O 1
ATOM 1433 N N . GLU B 1 55 ? 0.842 14.727 -16.531 1 93.75 55 GLU B N 1
ATOM 1434 C CA . GLU B 1 55 ? 0.116 15.992 -16.578 1 93.75 55 GLU B CA 1
ATOM 1435 C C . GLU B 1 55 ? -1.211 15.836 -17.312 1 93.75 55 GLU B C 1
ATOM 1437 O O . GLU B 1 55 ? -2.227 16.406 -16.906 1 93.75 55 GLU B O 1
ATOM 1442 N N . ALA B 1 56 ? -1.183 15.07 -18.391 1 95.19 56 ALA B N 1
ATOM 1443 C CA . ALA B 1 56 ? -2.369 14.875 -19.219 1 95.19 56 ALA B CA 1
ATOM 1444 C C . ALA B 1 56 ? -3.498 14.234 -18.406 1 95.19 56 ALA B C 1
ATOM 1446 O O . ALA B 1 56 ? -4.676 14.5 -18.656 1 95.19 56 ALA B O 1
ATOM 1447 N N . ILE B 1 57 ? -3.174 13.477 -17.438 1 94.12 57 ILE B N 1
ATOM 1448 C CA . ILE B 1 57 ? -4.152 12.82 -16.578 1 94.12 57 ILE B CA 1
ATOM 1449 C C . ILE B 1 57 ? -4.465 13.711 -15.383 1 94.12 57 ILE B C 1
ATOM 1451 O O . ILE B 1 57 ? -5.629 13.898 -15.023 1 94.12 57 ILE B O 1
ATOM 1455 N N . ALA B 1 58 ? -3.473 14.305 -14.844 1 93.88 58 ALA B N 1
ATOM 1456 C CA . ALA B 1 58 ? -3.574 15.109 -13.633 1 93.88 58 ALA B CA 1
ATOM 1457 C C . ALA B 1 58 ? -4.547 16.266 -13.82 1 93.88 58 ALA B C 1
ATOM 1459 O O . ALA B 1 58 ? -5.242 16.656 -12.883 1 93.88 58 ALA B O 1
ATOM 1460 N N . ARG B 1 59 ? -4.555 16.766 -15.023 1 94.5 59 ARG B N 1
ATOM 1461 C CA . ARG B 1 59 ? -5.395 17.938 -15.312 1 94.5 59 ARG B CA 1
ATOM 1462 C C . ARG B 1 59 ? -6.871 17.609 -15.117 1 94.5 59 ARG B C 1
ATOM 1464 O O . ARG B 1 59 ? -7.699 18.5 -14.953 1 94.5 59 ARG B O 1
ATOM 1471 N N . HIS B 1 60 ? -7.219 16.281 -15.141 1 94.31 60 HIS B N 1
ATOM 1472 C CA . HIS B 1 60 ? -8.609 15.859 -15.031 1 94.31 60 HIS B CA 1
ATOM 1473 C C . HIS B 1 60 ? -8.93 15.406 -13.609 1 94.31 60 HIS B C 1
ATOM 1475 O O . HIS B 1 60 ? -10.039 14.938 -13.344 1 94.31 60 HIS B O 1
ATOM 1481 N N . ILE B 1 61 ? -8 15.516 -12.734 1 93.06 61 ILE B N 1
ATOM 1482 C CA . ILE B 1 61 ? -8.188 15.141 -11.336 1 93.06 61 ILE B CA 1
ATOM 1483 C C . ILE B 1 61 ? -8.367 16.406 -10.492 1 93.06 61 ILE B C 1
ATOM 1485 O O . ILE B 1 61 ? -7.586 17.344 -10.594 1 93.06 61 ILE B O 1
ATOM 1489 N N . THR B 1 62 ? -9.422 16.391 -9.734 1 94.44 62 THR B N 1
ATOM 1490 C CA . THR B 1 62 ? -9.672 17.5 -8.82 1 94.44 62 THR B CA 1
ATOM 1491 C C . THR B 1 62 ? -9.523 17.047 -7.371 1 94.44 62 THR B C 1
ATOM 1493 O O . THR B 1 62 ? -10.117 16.047 -6.965 1 94.44 62 THR B O 1
ATOM 1496 N N . ILE B 1 63 ? -8.719 17.703 -6.684 1 94.69 63 ILE B N 1
ATOM 1497 C CA . ILE B 1 63 ? -8.586 17.516 -5.242 1 94.69 63 ILE B CA 1
ATOM 1498 C C . ILE B 1 63 ? -9.289 18.656 -4.504 1 94.69 63 ILE B C 1
ATOM 1500 O O . ILE B 1 63 ? -8.906 19.812 -4.637 1 94.69 63 ILE B O 1
ATOM 1504 N N . THR B 1 64 ? -10.242 18.297 -3.756 1 94.38 64 THR B N 1
ATOM 1505 C CA . THR B 1 64 ? -10.992 19.297 -3.016 1 94.38 64 THR B CA 1
ATOM 1506 C C . THR B 1 64 ? -10.258 19.703 -1.738 1 94.38 64 THR B C 1
ATOM 1508 O O . THR B 1 64 ? -9.289 19.047 -1.344 1 94.38 64 THR B O 1
ATOM 1511 N N . GLU B 1 65 ? -10.734 20.766 -1.173 1 91.12 65 GLU B N 1
ATOM 1512 C CA . GLU B 1 65 ? -10.281 21.219 0.142 1 91.12 65 GLU B CA 1
ATOM 1513 C C . GLU B 1 65 ? -11.453 21.406 1.092 1 91.12 65 GLU B C 1
ATOM 1515 O O . GLU B 1 65 ? -12.281 22.297 0.888 1 91.12 65 GLU B O 1
ATOM 1520 N N . PRO B 1 66 ? -11.602 20.578 2.016 1 93.12 66 PRO B N 1
ATOM 1521 C CA . PRO B 1 66 ? -10.742 19.438 2.33 1 93.12 66 PRO B CA 1
ATOM 1522 C C . PRO B 1 66 ? -10.852 18.312 1.299 1 93.12 66 PRO B C 1
ATOM 1524 O O . PRO B 1 66 ? -11.828 18.266 0.541 1 93.12 66 PRO B O 1
ATOM 1527 N N . PRO B 1 67 ? -9.758 17.484 1.297 1 96 67 PRO B N 1
ATOM 1528 C CA . PRO B 1 67 ? -9.836 16.391 0.326 1 96 67 PRO B CA 1
ATOM 1529 C C . PRO B 1 67 ? -10.945 15.391 0.649 1 96 67 PRO B C 1
ATOM 1531 O O . PRO B 1 67 ? -11.297 15.211 1.817 1 96 67 PRO B O 1
ATOM 1534 N N . GLN B 1 68 ? -11.375 14.758 -0.381 1 95.62 68 GLN B N 1
ATOM 1535 C CA . GLN B 1 68 ? -12.32 13.664 -0.21 1 95.62 68 GLN B CA 1
ATOM 1536 C C . GLN B 1 68 ? -11.594 12.344 0.029 1 95.62 68 GLN B C 1
ATOM 1538 O O . GLN B 1 68 ? -10.617 12.031 -0.657 1 95.62 68 GLN B O 1
ATOM 1543 N N . PRO B 1 69 ? -12.125 11.609 1.051 1 96.06 69 PRO B N 1
ATOM 1544 C CA . PRO B 1 69 ? -11.484 10.312 1.3 1 96.06 69 PRO B CA 1
ATOM 1545 C C . PRO B 1 69 ? -11.641 9.344 0.134 1 96.06 69 PRO B C 1
ATOM 1547 O O . PRO B 1 69 ? -12.742 9.203 -0.415 1 96.06 69 PRO B O 1
ATOM 1550 N N . ARG B 1 70 ? -10.547 8.703 -0.208 1 93.62 70 ARG B N 1
ATOM 1551 C CA . ARG B 1 70 ? -10.594 7.625 -1.188 1 93.62 70 ARG B CA 1
ATOM 1552 C C . ARG B 1 70 ? -10.977 6.305 -0.531 1 93.62 70 ARG B C 1
ATOM 1554 O O . ARG B 1 70 ? -10.117 5.484 -0.214 1 93.62 70 ARG B O 1
ATOM 1561 N N . GLU B 1 71 ? -12.234 5.98 -0.372 1 87.81 71 GLU B N 1
ATOM 1562 C CA . GLU B 1 71 ? -12.734 4.891 0.463 1 87.81 71 GLU B CA 1
ATOM 1563 C C . GLU B 1 71 ? -12.867 3.598 -0.335 1 87.81 71 GLU B C 1
ATOM 1565 O O . GLU B 1 71 ? -12.805 2.504 0.23 1 87.81 71 GLU B O 1
ATOM 1570 N N . ASN B 1 72 ? -13.062 3.613 -1.592 1 86.25 72 ASN B N 1
ATOM 1571 C CA . ASN B 1 72 ? -13.281 2.404 -2.381 1 86.25 72 ASN B CA 1
ATOM 1572 C C . ASN B 1 72 ? -11.977 1.899 -3.004 1 86.25 72 ASN B C 1
ATOM 1574 O O . ASN B 1 72 ? -11.867 1.801 -4.227 1 86.25 72 ASN B O 1
ATOM 1578 N N . VAL B 1 73 ? -11.094 1.614 -1.982 1 90.94 73 VAL B N 1
ATOM 1579 C CA . VAL B 1 73 ? -9.789 1.127 -2.438 1 90.94 73 VAL B CA 1
ATOM 1580 C C . VAL B 1 73 ? -9.492 -0.224 -1.792 1 90.94 73 VAL B C 1
ATOM 1582 O O . VAL B 1 73 ? -9.945 -0.503 -0.68 1 90.94 73 VAL B O 1
ATOM 1585 N N . ALA B 1 74 ? -8.703 -0.979 -2.498 1 94.38 74 ALA B N 1
ATOM 1586 C CA . ALA B 1 74 ? -8.375 -2.316 -2.014 1 94.38 74 ALA B CA 1
ATOM 1587 C C . ALA B 1 74 ? -7.121 -2.291 -1.141 1 94.38 74 ALA B C 1
ATOM 1589 O O . ALA B 1 74 ? -6.855 -3.238 -0.397 1 94.38 74 ALA B O 1
ATOM 1590 N N . LEU B 1 75 ? -6.34 -1.222 -1.232 1 96.62 75 LEU B N 1
ATOM 1591 C CA . LEU B 1 75 ? -5.066 -1.161 -0.522 1 96.62 75 LEU B CA 1
ATOM 1592 C C . LEU B 1 75 ? -5.02 0.046 0.408 1 96.62 75 LEU B C 1
ATOM 1594 O O . LEU B 1 75 ? -5.48 1.132 0.047 1 96.62 75 LEU B O 1
ATOM 1598 N N . LYS B 1 76 ? -4.492 -0.177 1.551 1 97.31 76 LYS B N 1
ATOM 1599 C CA . LYS B 1 76 ? -4.238 0.84 2.566 1 97.31 76 LYS B CA 1
ATOM 1600 C C . LYS B 1 76 ? -2.961 0.537 3.344 1 97.31 76 LYS B C 1
ATOM 1602 O O . LYS B 1 76 ? -2.725 -0.607 3.738 1 97.31 76 LYS B O 1
ATOM 1607 N N . PHE B 1 77 ? -2.107 1.536 3.512 1 98.31 77 PHE B N 1
ATOM 1608 C CA . PHE B 1 77 ? -0.908 1.214 4.273 1 98.31 77 PHE B CA 1
ATOM 1609 C C . PHE B 1 77 ? -1.047 1.678 5.719 1 98.31 77 PHE B C 1
ATOM 1611 O O . PHE B 1 77 ? -1.993 2.391 6.062 1 98.31 77 PHE B O 1
ATOM 1618 N N . PHE B 1 78 ? -0.199 1.142 6.547 1 97.88 78 PHE B N 1
ATOM 1619 C CA . PHE B 1 78 ? -0.133 1.623 7.922 1 97.88 78 PHE B CA 1
ATOM 1620 C C . PHE B 1 78 ? 1.308 1.918 8.32 1 97.88 78 PHE B C 1
ATOM 1622 O O . PHE B 1 78 ? 2.244 1.367 7.742 1 97.88 78 PHE B O 1
ATOM 1629 N N . ALA B 1 79 ? 1.444 2.777 9.258 1 97.94 79 ALA B N 1
ATOM 1630 C CA . ALA B 1 79 ? 2.721 3.154 9.859 1 97.94 79 ALA B CA 1
ATOM 1631 C C . ALA B 1 79 ? 2.561 3.451 11.344 1 97.94 79 ALA B C 1
ATOM 1633 O O . ALA B 1 79 ? 1.455 3.734 11.812 1 97.94 79 ALA B O 1
ATOM 1634 N N . THR B 1 80 ? 3.631 3.357 11.992 1 97.12 80 THR B N 1
ATOM 1635 C CA . THR B 1 80 ? 3.625 3.586 13.43 1 97.12 80 THR B CA 1
ATOM 1636 C C . THR B 1 80 ? 4.23 4.945 13.766 1 97.12 80 THR B C 1
ATOM 1638 O O . THR B 1 80 ? 5.246 5.34 13.188 1 97.12 80 THR B O 1
ATOM 1641 N N . VAL B 1 81 ? 3.584 5.676 14.562 1 97.06 81 VAL B N 1
ATOM 1642 C CA . VAL B 1 81 ? 4.094 6.941 15.086 1 97.06 81 VAL B CA 1
ATOM 1643 C C . VAL B 1 81 ? 4.25 6.855 16.594 1 97.06 81 VAL B C 1
ATOM 1645 O O . VAL B 1 81 ? 3.717 5.941 17.234 1 97.06 81 VAL B O 1
ATOM 1648 N N . THR B 1 82 ? 4.953 7.805 17.156 1 94.62 82 THR B N 1
ATOM 1649 C CA . THR B 1 82 ? 5.223 7.785 18.578 1 94.62 82 THR B CA 1
ATOM 1650 C C . THR B 1 82 ? 3.967 8.148 19.375 1 94.62 82 THR B C 1
ATOM 1652 O O . THR B 1 82 ? 3.715 7.594 20.438 1 94.62 82 THR B O 1
ATOM 1655 N N . SER B 1 83 ? 3.199 9.156 18.828 1 95.44 83 SER B N 1
ATOM 1656 C CA . SER B 1 83 ? 2.047 9.703 19.531 1 95.44 83 SER B CA 1
ATOM 1657 C C . SER B 1 83 ? 1.065 10.367 18.578 1 95.44 83 SER B C 1
ATOM 1659 O O . SER B 1 83 ? 1.459 11.18 17.734 1 95.44 83 SER B O 1
ATOM 1661 N N . PHE B 1 84 ? -0.218 9.992 18.766 1 97.25 84 PHE B N 1
ATOM 1662 C CA . PHE B 1 84 ? -1.243 10.656 17.969 1 97.25 84 PHE B CA 1
ATOM 1663 C C . PHE B 1 84 ? -1.293 12.1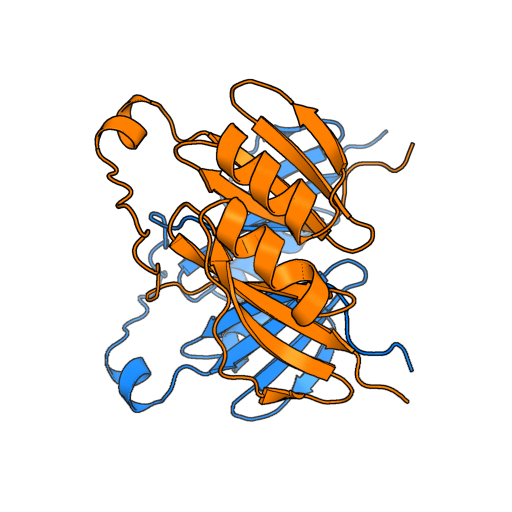48 18.297 1 97.25 84 PHE B C 1
ATOM 1665 O O . PHE B 1 84 ? -1.462 12.977 17.406 1 97.25 84 PHE B O 1
ATOM 1672 N N . ALA B 1 85 ? -1.139 12.438 19.562 1 96.62 85 ALA B N 1
ATOM 1673 C CA . ALA B 1 85 ? -1.163 13.828 20 1 96.62 85 ALA B CA 1
ATOM 1674 C C . ALA B 1 85 ? -0.055 14.633 19.328 1 96.62 85 ALA B C 1
ATOM 1676 O O . ALA B 1 85 ? -0.247 15.805 19 1 96.62 85 ALA B O 1
ATOM 1677 N N . ALA B 1 86 ? 1.09 14.031 19.094 1 97.06 86 ALA B N 1
ATOM 1678 C CA . ALA B 1 86 ? 2.244 14.711 18.516 1 97.06 86 ALA B CA 1
ATOM 1679 C C . ALA B 1 86 ? 2.055 14.922 17.016 1 97.06 86 ALA B C 1
ATOM 1681 O O . ALA B 1 86 ? 2.498 15.93 16.469 1 97.06 86 ALA B O 1
ATOM 1682 N N . VAL B 1 87 ? 1.336 14 16.359 1 97.81 87 VAL B N 1
ATOM 1683 C CA . VAL B 1 87 ? 1.332 14.062 14.906 1 97.81 87 VAL B CA 1
ATOM 1684 C C . VAL B 1 87 ? 0.062 14.758 14.422 1 97.81 87 VAL B C 1
ATOM 1686 O O . VAL B 1 87 ? 0.002 15.234 13.289 1 97.81 87 VAL B O 1
ATOM 1689 N N . ARG B 1 88 ? -0.979 14.867 15.227 1 97.94 88 ARG B N 1
ATOM 1690 C CA . ARG B 1 88 ? -2.262 15.422 14.812 1 97.94 88 ARG B CA 1
ATOM 1691 C C . ARG B 1 88 ? -2.092 16.844 14.273 1 97.94 88 ARG B C 1
ATOM 1693 O O . ARG B 1 88 ? -2.562 17.141 13.172 1 97.94 88 ARG B O 1
ATOM 1700 N N . PRO B 1 89 ? -1.369 17.703 14.992 1 98.12 89 PRO B N 1
ATOM 1701 C CA . PRO B 1 89 ? -1.218 19.047 14.445 1 98.12 89 PRO B CA 1
ATOM 1702 C C . PRO B 1 89 ? -0.483 19.062 13.102 1 98.12 89 PRO B C 1
ATOM 1704 O O . PRO B 1 89 ? -0.766 19.906 12.25 1 98.12 89 PRO B O 1
ATOM 1707 N N . LEU B 1 90 ? 0.484 18.156 12.93 1 98.38 90 LEU B N 1
ATOM 1708 C CA . LEU B 1 90 ? 1.226 18.062 11.68 1 98.38 90 LEU B CA 1
ATOM 1709 C C . LEU B 1 90 ? 0.317 17.609 10.539 1 98.38 90 LEU B C 1
ATOM 1711 O O . LEU B 1 90 ? 0.37 18.156 9.438 1 98.38 90 LEU B O 1
ATOM 1715 N N . VAL B 1 91 ? -0.526 16.625 10.812 1 98.56 91 VAL B N 1
ATOM 1716 C CA . VAL B 1 91 ? -1.465 16.109 9.82 1 98.56 91 VAL B CA 1
ATOM 1717 C C . VAL B 1 91 ? -2.371 17.234 9.336 1 98.56 91 VAL B C 1
ATOM 1719 O O . VAL B 1 91 ? -2.512 17.453 8.133 1 98.56 91 VAL B O 1
ATOM 1722 N N . ILE B 1 92 ? -2.885 17.984 10.289 1 97.81 92 ILE B N 1
ATOM 1723 C CA . ILE B 1 92 ? -3.838 19.047 9.977 1 97.81 92 ILE B CA 1
ATOM 1724 C C . ILE B 1 92 ? -3.125 20.188 9.258 1 97.81 92 ILE B C 1
ATOM 1726 O O . ILE B 1 92 ? -3.605 20.672 8.227 1 97.81 92 ILE B O 1
ATOM 1730 N N . ALA B 1 93 ? -1.996 20.547 9.703 1 98 93 ALA B N 1
ATOM 1731 C CA . ALA B 1 93 ? -1.239 21.656 9.141 1 98 93 ALA B CA 1
ATOM 1732 C C . ALA B 1 93 ? -0.864 21.391 7.688 1 98 93 ALA B C 1
ATOM 1734 O O . ALA B 1 93 ? -0.749 22.328 6.891 1 98 93 ALA B O 1
ATOM 1735 N N . HIS B 1 94 ? -0.758 20.141 7.348 1 97.88 94 HIS B N 1
ATOM 1736 C CA . HIS B 1 94 ? -0.298 19.797 6.004 1 97.88 94 HIS B CA 1
ATOM 1737 C C . HIS B 1 94 ? -1.445 19.281 5.145 1 97.88 94 HIS B C 1
ATOM 1739 O O . HIS B 1 94 ? -1.215 18.656 4.109 1 97.88 94 HIS B O 1
ATOM 1745 N N . GLY B 1 95 ? -2.623 19.5 5.59 1 97.56 95 GLY B N 1
ATOM 1746 C CA . GLY B 1 95 ? -3.775 19.344 4.711 1 97.56 95 GLY B CA 1
ATOM 1747 C C . GLY B 1 95 ? -4.418 17.984 4.801 1 97.56 95 GLY B C 1
ATOM 1748 O O . GLY B 1 95 ? -5.242 17.625 3.955 1 97.56 95 GLY B O 1
ATOM 1749 N N . GLY B 1 96 ? -4.035 17.172 5.785 1 98.25 96 GLY B N 1
ATOM 1750 C CA . GLY B 1 96 ? -4.648 15.875 6.012 1 98.25 96 GLY B CA 1
ATOM 1751 C C . GLY B 1 96 ? -5.691 15.898 7.113 1 98.25 96 GLY B C 1
ATOM 1752 O O . GLY B 1 96 ? -6.203 16.953 7.477 1 98.25 96 GLY B O 1
ATOM 1753 N N . GLN B 1 97 ? -6.047 14.734 7.469 1 97.88 97 GLN B N 1
ATOM 1754 C CA . GLN B 1 97 ? -6.988 14.523 8.562 1 97.88 97 GLN B CA 1
ATOM 1755 C C . GLN B 1 97 ? -6.598 13.305 9.398 1 97.88 97 GLN B C 1
ATOM 1757 O O . GLN B 1 97 ? -6.164 12.289 8.852 1 97.88 97 GLN B O 1
ATOM 1762 N N . LEU B 1 98 ? -6.668 13.391 10.672 1 97.75 98 LEU B N 1
ATOM 1763 C CA . LEU B 1 98 ? -6.559 12.289 11.609 1 97.75 98 LEU B CA 1
ATOM 1764 C C . LEU B 1 98 ? -7.859 12.094 12.383 1 97.75 98 LEU B C 1
ATOM 1766 O O . LEU B 1 98 ? -8.258 12.961 13.164 1 97.75 98 LEU B O 1
ATOM 1770 N N . TRP B 1 99 ? -8.492 10.984 12.172 1 96.56 99 TRP B N 1
ATOM 1771 C CA . TRP B 1 99 ? -9.773 10.742 12.828 1 96.56 99 TRP B CA 1
ATOM 1772 C C . TRP B 1 99 ? -9.594 10.547 14.328 1 96.56 99 TRP B C 1
ATOM 1774 O O . TRP B 1 99 ? -8.57 10.031 14.773 1 96.56 99 TRP B O 1
ATOM 1784 N N . GLU B 1 100 ? -10.586 10.922 15.078 1 92.69 100 GLU B N 1
ATOM 1785 C CA . GLU B 1 100 ? -10.547 10.812 16.531 1 92.69 100 GLU B CA 1
ATOM 1786 C C . GLU B 1 100 ? -10.805 9.383 16.984 1 92.69 100 GLU B C 1
ATOM 1788 O O . GLU B 1 100 ? -10.281 8.938 18 1 92.69 100 GLU B O 1
ATOM 1793 N N . GLN B 1 101 ? -11.664 8.781 16.25 1 92.12 101 GLN B N 1
ATOM 1794 C CA . GLN B 1 101 ? -11.992 7.398 16.578 1 92.12 101 GLN B CA 1
ATOM 1795 C C . GLN B 1 101 ? -10.75 6.508 16.516 1 92.12 101 GLN B C 1
ATOM 1797 O O . GLN B 1 101 ? -10.016 6.523 15.531 1 92.12 101 GLN B O 1
ATOM 1802 N N . SER B 1 102 ? -10.469 5.863 17.625 1 91.62 102 SER B N 1
ATOM 1803 C CA . SER B 1 102 ? -9.344 4.945 17.719 1 91.62 102 SER B CA 1
ATOM 1804 C C . SER B 1 102 ? -9.773 3.586 18.25 1 91.62 102 SER B C 1
ATOM 1806 O O . SER B 1 102 ? -10.812 3.475 18.906 1 91.62 102 SER B O 1
ATOM 1808 N N . TRP B 1 103 ? -9.008 2.598 17.812 1 92.56 103 TRP B N 1
ATOM 1809 C CA . TRP B 1 103 ? -9.219 1.23 18.281 1 92.56 103 TRP B CA 1
ATOM 1810 C C . TRP B 1 103 ? -7.926 0.638 18.828 1 92.56 103 TRP B C 1
ATOM 1812 O O . TRP B 1 103 ? -6.836 1.146 18.547 1 92.56 103 TRP B O 1
ATOM 1822 N N . GLN B 1 104 ? -8.188 -0.436 19.625 1 91.12 104 GLN B N 1
ATOM 1823 C CA . GLN B 1 104 ? -7.012 -1.075 20.188 1 91.12 104 GLN B CA 1
ATOM 1824 C C . GLN B 1 104 ? -6.668 -2.367 19.453 1 91.12 104 GLN B C 1
ATOM 1826 O O . GLN B 1 104 ? -7.559 -3.158 19.141 1 91.12 104 GLN B O 1
ATOM 1831 N N . GLY B 1 105 ? -5.43 -2.43 19.062 1 85.5 105 GLY B N 1
ATOM 1832 C CA . GLY B 1 105 ? -4.852 -3.691 18.625 1 85.5 105 GLY B CA 1
ATOM 1833 C C . GLY B 1 105 ? -3.924 -4.309 19.656 1 85.5 105 GLY B C 1
ATOM 1834 O O . GLY B 1 105 ? -3.857 -3.846 20.797 1 85.5 105 GLY B O 1
ATOM 1835 N N . PRO B 1 106 ? -3.355 -5.426 19.266 1 86 106 PRO B N 1
ATOM 1836 C CA . PRO B 1 106 ? -2.402 -6.043 20.203 1 86 106 PRO B CA 1
ATOM 1837 C C . PRO B 1 106 ? -1.162 -5.18 20.422 1 86 106 PRO B C 1
ATOM 1839 O O . PRO B 1 106 ? -0.213 -5.234 19.641 1 86 106 PRO B O 1
ATOM 1842 N N . GLY B 1 107 ? -1.102 -4.355 21.5 1 90.75 107 GLY B N 1
ATOM 1843 C CA . GLY B 1 107 ? 0.066 -3.578 21.891 1 90.75 107 GLY B CA 1
ATOM 1844 C C . GLY B 1 107 ? 0.082 -2.188 21.281 1 90.75 107 GLY B C 1
ATOM 1845 O O . GLY B 1 107 ? 1.092 -1.483 21.359 1 90.75 107 GLY B O 1
ATOM 1846 N N . PHE B 1 108 ? -0.97 -1.837 20.609 1 95 108 PHE B N 1
ATOM 1847 C CA . PHE B 1 108 ? -1.017 -0.51 20.016 1 95 108 PHE B CA 1
ATOM 1848 C C . PHE B 1 108 ? -2.455 -0.018 19.891 1 95 108 PHE B C 1
ATOM 1850 O O . PHE B 1 108 ? -3.396 -0.8 20.031 1 95 108 PHE B O 1
ATOM 1857 N N . ARG B 1 109 ? -2.588 1.271 19.734 1 95.81 109 ARG B N 1
ATOM 1858 C CA . ARG B 1 109 ? -3.84 1.877 19.297 1 95.81 109 ARG B CA 1
ATOM 1859 C C . ARG B 1 109 ? -3.771 2.281 17.828 1 95.81 109 ARG B C 1
ATOM 1861 O O . ARG B 1 109 ? -2.695 2.594 17.328 1 95.81 109 ARG B O 1
ATOM 1868 N N . VAL B 1 110 ? -4.898 2.289 17.25 1 96.94 110 VAL B N 1
ATOM 1869 C CA . VAL B 1 110 ? -4.93 2.566 15.82 1 96.94 110 VAL B CA 1
ATOM 1870 C C . VAL B 1 110 ? -5.914 3.699 15.539 1 96.94 110 VAL B C 1
ATOM 1872 O O . VAL B 1 110 ? -6.957 3.801 16.188 1 96.94 110 VAL B O 1
ATOM 1875 N N . CYS B 1 111 ? -5.539 4.539 14.602 1 97.19 111 CYS B N 1
ATOM 1876 C CA . CYS B 1 111 ? -6.395 5.594 14.062 1 97.19 111 CYS B CA 1
ATOM 1877 C C . CYS B 1 111 ? -6.242 5.703 12.555 1 97.19 111 CYS B C 1
ATOM 1879 O O . CYS B 1 111 ? -5.148 5.504 12.016 1 97.19 111 CYS B O 1
ATOM 1881 N N . ASN B 1 112 ? -7.355 5.992 11.906 1 97.5 112 ASN B N 1
ATOM 1882 C CA . ASN B 1 112 ? -7.277 6.254 10.469 1 97.5 112 ASN B CA 1
ATOM 1883 C C . ASN B 1 112 ? -6.875 7.695 10.188 1 97.5 112 ASN B C 1
ATOM 1885 O O . ASN B 1 112 ? -7.215 8.602 10.945 1 97.5 112 ASN B O 1
ATOM 1889 N N . ALA B 1 113 ? -6.203 7.836 9.133 1 98.25 113 ALA B N 1
ATOM 1890 C CA . ALA B 1 113 ? -5.766 9.156 8.68 1 98.25 113 ALA B CA 1
ATOM 1891 C C . ALA B 1 113 ? -5.934 9.297 7.168 1 98.25 113 ALA B C 1
ATOM 1893 O O . ALA B 1 113 ? -6.164 8.305 6.465 1 98.25 113 ALA B O 1
ATOM 1894 N N . MET B 1 114 ? -5.922 10.531 6.711 1 98.5 114 MET B N 1
ATOM 1895 C CA . MET B 1 114 ? -6.02 10.875 5.297 1 98.5 114 MET B CA 1
ATOM 1896 C C . MET B 1 114 ? -4.965 11.914 4.914 1 98.5 114 MET B C 1
ATOM 1898 O O . MET B 1 114 ? -4.73 12.867 5.656 1 98.5 114 MET B O 1
ATOM 1902 N N . ASP B 1 115 ? -4.324 11.656 3.805 1 98.56 115 ASP B N 1
ATOM 1903 C CA . ASP B 1 115 ? -3.309 12.609 3.357 1 98.56 115 ASP B CA 1
ATOM 1904 C C . ASP B 1 115 ? -3.932 13.727 2.523 1 98.56 115 ASP B C 1
ATOM 1906 O O . ASP B 1 115 ? -5.145 13.742 2.311 1 98.56 115 ASP B O 1
ATOM 1910 N N . PRO B 1 116 ? -3.242 14.719 2.021 1 98.25 116 PRO B N 1
ATOM 1911 C CA . PRO B 1 116 ? -3.811 15.914 1.392 1 98.25 116 PRO B CA 1
ATOM 1912 C C . PRO B 1 116 ? -4.465 15.617 0.044 1 98.25 116 PRO B C 1
ATOM 1914 O O . PRO B 1 116 ? -5.109 16.484 -0.54 1 98.25 116 PRO B O 1
ATOM 1917 N N . GLU B 1 117 ? -4.289 14.406 -0.462 1 97.81 117 GLU B N 1
ATOM 1918 C CA . GLU B 1 117 ? -4.941 14.07 -1.724 1 97.81 117 GLU B CA 1
ATOM 1919 C C . GLU B 1 117 ? -6.105 13.102 -1.503 1 97.81 117 GLU B C 1
ATOM 1921 O O . GLU B 1 117 ? -6.758 12.68 -2.461 1 97.81 117 GLU B O 1
ATOM 1926 N N . GLY B 1 118 ? -6.297 12.688 -0.253 1 98.06 118 GLY B N 1
ATOM 1927 C CA . GLY B 1 118 ? -7.453 11.852 0.037 1 98.06 118 GLY B CA 1
ATOM 1928 C C . GLY B 1 118 ? -7.094 10.391 0.238 1 98.06 118 GLY B C 1
ATOM 1929 O O . GLY B 1 118 ? -7.973 9.555 0.475 1 98.06 118 GLY B O 1
ATOM 1930 N N . ASN B 1 119 ? -5.809 10.016 0.139 1 98.12 119 ASN B N 1
ATOM 1931 C CA . ASN B 1 119 ? -5.398 8.648 0.423 1 98.12 119 ASN B CA 1
ATOM 1932 C C . ASN B 1 119 ? -5.586 8.297 1.897 1 98.12 119 ASN B C 1
ATOM 1934 O O . ASN B 1 119 ? -5.148 9.047 2.775 1 98.12 119 ASN B O 1
ATOM 1938 N N . LEU B 1 120 ? -6.219 7.188 2.107 1 97.81 120 LEU B N 1
ATOM 1939 C CA . LEU B 1 120 ? -6.426 6.723 3.473 1 97.81 120 LEU B CA 1
ATOM 1940 C C . LEU B 1 120 ? -5.277 5.82 3.92 1 97.81 120 LEU B C 1
ATOM 1942 O O . LEU B 1 120 ? -4.789 5 3.141 1 97.81 120 LEU B O 1
ATOM 1946 N N . PHE B 1 121 ? -4.855 5.992 5.195 1 98.31 121 PHE B N 1
ATOM 1947 C CA . PHE B 1 121 ? -3.875 5.113 5.824 1 98.31 121 PHE B CA 1
ATOM 1948 C C . PHE B 1 121 ? -4.129 5.008 7.324 1 98.31 121 PHE B C 1
ATOM 1950 O O . PHE B 1 121 ? -4.949 5.742 7.875 1 98.31 121 PHE B O 1
ATOM 1957 N N . GLN B 1 122 ? -3.533 4.016 7.887 1 97.69 122 GLN B N 1
ATOM 1958 C CA . GLN B 1 122 ? -3.705 3.789 9.32 1 97.69 122 GLN B CA 1
ATOM 1959 C C . GLN B 1 122 ? -2.443 4.16 10.086 1 97.69 122 GLN B C 1
ATOM 1961 O O . GLN B 1 122 ? -1.331 3.854 9.656 1 97.69 122 GLN B O 1
ATOM 1966 N N . LEU B 1 123 ? -2.621 4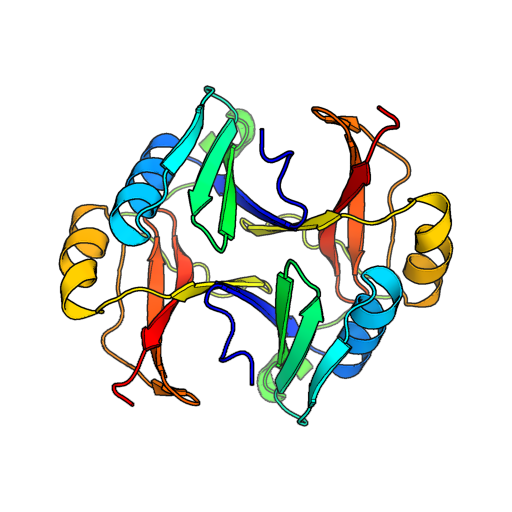.816 11.164 1 98.12 123 LEU B N 1
ATOM 1967 C CA . LEU B 1 123 ? -1.528 5.09 12.086 1 98.12 123 LEU B CA 1
ATOM 1968 C C . LEU B 1 123 ? -1.658 4.238 13.352 1 98.12 123 LEU B C 1
ATOM 1970 O O . LEU B 1 123 ? -2.762 4.055 13.867 1 98.12 123 LEU B O 1
ATOM 1974 N N . ARG B 1 124 ? -0.565 3.779 13.773 1 97.44 124 ARG B N 1
ATOM 1975 C CA . ARG B 1 124 ? -0.49 3.018 15.016 1 97.44 124 ARG B CA 1
ATOM 1976 C C . ARG B 1 124 ? 0.343 3.756 16.062 1 97.44 124 ARG B C 1
ATOM 1978 O O . ARG B 1 124 ? 1.371 4.352 15.734 1 97.44 124 ARG B O 1
ATOM 1985 N N . GLU B 1 125 ? -0.139 3.785 17.25 1 96.75 125 GLU B N 1
ATOM 1986 C CA . GLU B 1 125 ? 0.571 4.285 18.422 1 96.75 125 GLU B CA 1
ATOM 1987 C C . GLU B 1 125 ? 0.816 3.174 19.438 1 96.75 125 GLU B C 1
ATOM 1989 O O . GLU B 1 125 ? -0.132 2.574 19.953 1 96.75 125 GLU B O 1
ATOM 1994 N N . PRO B 1 126 ? 2.107 2.877 19.703 1 94.44 126 PRO B N 1
ATOM 1995 C CA . PRO B 1 126 ? 2.381 1.806 20.656 1 94.44 126 PRO B CA 1
ATOM 1996 C C . PRO B 1 126 ? 1.81 2.098 22.047 1 94.44 126 PRO B C 1
ATOM 1998 O O . PRO B 1 126 ? 1.827 3.246 22.5 1 94.44 126 PRO B O 1
ATOM 2001 N N . LEU B 1 127 ? 1.242 1.113 22.625 1 90.12 127 LEU B N 1
ATOM 2002 C CA . LEU B 1 127 ? 0.781 1.218 24 1 90.12 127 LEU B 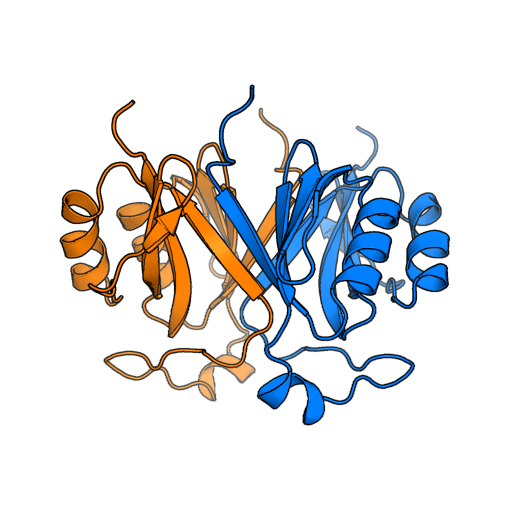CA 1
ATOM 2003 C C . LEU B 1 127 ? 1.92 0.938 24.969 1 90.12 127 LEU B C 1
ATOM 2005 O O . LEU B 1 127 ? 2.812 0.14 24.688 1 90.12 127 LEU B O 1
ATOM 2009 N N . PRO B 1 128 ? 1.866 1.755 26.047 1 79.25 128 PRO B N 1
ATOM 2010 C CA . PRO B 1 128 ? 2.881 1.469 27.062 1 79.25 128 PRO B CA 1
ATOM 2011 C C . PRO B 1 128 ? 2.865 0.012 27.516 1 79.25 128 PRO B C 1
ATOM 2013 O O . PRO B 1 128 ? 1.802 -0.61 27.578 1 79.25 128 PRO B O 1
ATOM 2016 N N . ALA B 1 129 ? 4.066 -0.624 27.547 1 64.19 129 ALA B N 1
ATOM 2017 C CA . ALA B 1 129 ? 4.164 -1.984 28.062 1 64.19 129 ALA B CA 1
ATOM 2018 C C . ALA B 1 129 ? 3.584 -2.078 29.484 1 64.19 129 ALA B C 1
ATOM 2020 O O . ALA B 1 129 ? 3.648 -1.116 30.25 1 64.19 129 ALA B O 1
#

Sequence (258 aa):
MSGPASAGLFIYAKQPDRLALFYMEVLAMRMLHHTSELMVLQSPDLQLVLHAIPEAIARHITITEPPQPRENVALKFFATVTSFAAVRPLVIAHGGQLWEQSWQGPGFRVCNAMDPEGNLFQLREPLPAMSGPASAGLFIYAKQPDRLALFYMEVLAMRMLHHTSELMVLQSPDLQLVLHAIPEAIARHITITEPPQPRENVALKFFATVTSFAAVRPLVIAHGGQLWEQSWQGPGFRVCNAMDPEGNLFQLREPLPA

Secondary structure (DSSP, 8-state):
---S-SEEEEEEESSHHHHHHHHHHHS--EEEEE-SSEEEEE-SS-EEEEEEPPHHHHTT----SSPPP--S-SEEEEEE-S-HHHHHHHHHHTT-EEEEEEEEETTEEEEEEE-TT--EEEEEEEPP-/---S-SEEEEEEESSHHHHHHHHHHHS--EEEEE-SSEEEEE-SS-EEEEEEPPHHHHTT----SSPPP--S-SEEEEEE-S-HHHHHHHHHHTT-EEEEEEEEETTEEEEEEE-TT--EEEEEEEPP-

Radius of gyration: 17.86 Å; Cα contacts (8 Å, |Δi|>4): 538; chains: 2; bounding box: 49×43×48 Å

Nearest PDB structures (foldseek):
  5wew-assembly4_G  TM=7.379E-01  e=4.910E-08  Klebsiella pneumoniae 30684/NJST258_2
  4jd1-assembly1_A  TM=7.354E-01  e=6.329E-08  Bacillus anthracis str. Ames
  5f6q-assembly1_A  TM=7.178E-01  e=4.910E-08  Bacillus anthracis
  1npb-assembly2_D  TM=7.246E-01  e=8.160E-08  Serratia marcescens
  3bqx-assembly1_A-2  TM=6.625E-01  e=7.187E-08  Fulvimarina pelagi HTCC2506

Foldseek 3Di:
DPPDDPDAEEDEDQDLVLQVQLCCQQVVWDWPDDDPAWTWTDDPVHIYIYGYDPPVVSVVDDADQLGAAPDPDPDAEEDEDADPVVRQVSQVVSRKHWDPDWDDDDQWIKTWMAHRRRYIYMYIHGDDD/DPPDDPDAEEDEDQDQVLQVQLCCQQVVWDWPDDDPAWTWTDDPVHIYIYGYDPPVVSVVDDADQLGAAPDPDPDAEEDEDADPVVRQVSQVVSRKHWDPDWDDDDQWIKTWMAHRRRYIYMYIHGDDD

InterPro domains:
  IPR029068 Glyoxalase/Bleomycin resistance protein/Dihydroxybiphenyl dioxygenase [G3DSA:3.10.180.10] (8-126)
  IPR029068 Glyoxalase/Bleomycin resistance protein/Dihydroxybiphenyl dioxygenase [SSF54593] (10-128)
  IPR041581 Glyoxalase-like domain, group 6 [PF18029] (11-123)

pLDDT: mean 94.42, std 7.66, range [41.47, 98.88]

Solvent-accessible surface area (backbone atoms only — not comparable to full-atom values): 13984 Å² total; per-residue (Å²): 124,87,64,78,74,57,30,38,35,36,37,56,23,80,54,40,68,60,52,48,53,36,46,30,66,51,63,62,30,43,79,78,43,79,52,95,54,41,32,32,33,36,43,101,65,44,36,41,36,33,31,44,44,55,65,87,57,35,75,76,57,81,71,49,87,73,39,58,74,55,75,95,57,51,66,34,43,37,37,56,44,85,41,67,80,72,31,44,61,48,29,48,75,51,48,26,41,66,53,81,68,64,46,79,53,94,62,25,34,35,27,46,33,30,44,51,75,8,51,48,32,37,39,30,24,66,47,84,130,123,88,64,77,76,56,30,37,33,36,35,57,23,81,52,40,68,59,52,49,52,35,45,30,66,51,63,63,30,43,81,78,44,80,53,92,53,40,31,32,35,37,42,100,63,44,35,41,35,33,30,44,44,55,66,86,56,34,75,76,57,82,73,48,88,72,39,57,74,57,76,93,58,53,66,34,43,37,39,55,45,85,42,66,81,74,31,44,61,48,30,47,75,48,48,26,42,66,53,82,68,65,46,80,54,96,61,26,34,34,29,48,32,30,43,51,76,7,52,49,34,36,39,29,25,68,47,84,130